Protein AF-A0A3B8RLF1-F1 (afdb_monomer_lite)

Secondary structure (DSSP, 8-state):
-PPPPPHHHHHHHHHHHHHHHHHHHHT-SSTTHHHHHTTS-HHHHHHHHHHHHHHHHHHHT--HHHHHHHHHHTT-SS----B-HHHHHHHHHHHHHHSPTTHHHHHHHHHHHHHHHHHHTTSPTT-EEEEEE-SSHHHHHHHHHHHHHHHTT--EEEEE---HHHHHTHHHHS-SSEEEEEES-STT--SPPPHHHHHHHHHHHHHHHHSTTEEEEEESS-TTB-TTT--BBSB---EEEEEEESS-BGGGSSTTGGGSEEEEEEE--S-GGGG--

pLDDT: mean 77.54, std 23.93, range [26.42, 98.88]

Sequence (277 aa):
MAAQAGPWRQAVRIYLLIRCWALALSLSSGSGMRRWWSGQPPELMILMQGVFAQAAGLAAGLTRDERIWLMLTSRFSEAHFVYPQASARAFEALQLALTGDGALMQHAALAIARLAGQCMQTCPQGSSILVLAGPGNNGKDALLAMQTLSQWGWDCQALEGLEPETLATLDHCLPEQGLVIDGWLGLGQRRALSENLAAAVDRVNRWRLQKIHRYCLSIDLPTGLHPDLGRAWPIAIEADACLSLLRPLRGLFTGQARAHWASHYFAPLISPSAHEH

Structure (mmCIF, N/CA/C/O backbone):
data_AF-A0A3B8RLF1-F1
#
_entry.id   AF-A0A3B8RLF1-F1
#
loop_
_atom_site.group_PDB
_atom_site.id
_atom_site.type_symbol
_atom_site.label_atom_id
_atom_site.label_alt_id
_atom_site.label_comp_id
_atom_site.label_asym_id
_atom_site.label_entity_id
_atom_site.label_seq_id
_atom_site.pdbx_PDB_ins_code
_atom_site.Cartn_x
_atom_site.Cartn_y
_atom_site.Cartn_z
_atom_site.occupancy
_atom_site.B_iso_or_equiv
_atom_site.auth_seq_id
_atom_site.auth_comp_id
_atom_site.auth_asym_id
_atom_site.auth_atom_id
_atom_site.pdbx_PDB_model_num
ATOM 1 N N . MET A 1 1 ? 9.839 24.400 -48.565 1.00 35.34 1 MET A N 1
ATOM 2 C CA . MET A 1 1 ? 9.106 23.162 -48.218 1.00 35.34 1 MET A CA 1
ATOM 3 C C . MET A 1 1 ? 9.094 23.033 -46.703 1.00 35.34 1 MET A C 1
ATOM 5 O O . MET A 1 1 ? 10.094 22.637 -46.124 1.00 35.34 1 MET A O 1
ATOM 9 N N . ALA A 1 2 ? 8.022 23.501 -46.059 1.00 33.75 2 ALA A N 1
ATOM 10 C CA . ALA A 1 2 ? 7.899 23.497 -44.604 1.00 33.75 2 ALA A CA 1
ATOM 11 C C . ALA A 1 2 ? 7.606 22.074 -44.107 1.00 33.75 2 ALA A C 1
ATOM 13 O O . ALA A 1 2 ? 6.686 21.424 -44.601 1.00 33.75 2 ALA A O 1
ATOM 14 N N . ALA A 1 3 ? 8.409 21.596 -43.158 1.00 34.78 3 ALA A N 1
ATOM 15 C CA . ALA A 1 3 ? 8.254 20.287 -42.539 1.00 34.78 3 ALA A CA 1
ATOM 16 C C . ALA A 1 3 ? 6.870 20.166 -41.883 1.00 34.78 3 ALA A C 1
ATOM 18 O O . ALA A 1 3 ? 6.500 20.987 -41.040 1.00 34.78 3 ALA A O 1
ATOM 19 N N . GLN A 1 4 ? 6.104 19.146 -42.276 1.00 38.72 4 GLN A N 1
ATOM 20 C CA . GLN A 1 4 ? 4.834 18.813 -41.641 1.00 38.72 4 GLN A CA 1
ATOM 21 C C . GLN A 1 4 ? 5.079 18.516 -40.156 1.00 38.72 4 GLN A C 1
ATOM 23 O O . GLN A 1 4 ? 5.798 17.588 -39.787 1.00 38.72 4 GLN A O 1
ATOM 28 N N . ALA A 1 5 ? 4.498 19.352 -39.299 1.00 41.19 5 ALA A N 1
ATOM 29 C CA . ALA A 1 5 ? 4.469 19.156 -37.860 1.00 41.19 5 ALA A CA 1
ATOM 30 C C . ALA A 1 5 ? 3.738 17.842 -37.537 1.00 41.19 5 ALA A C 1
ATOM 32 O O . ALA A 1 5 ? 2.583 17.675 -37.915 1.00 41.19 5 ALA A O 1
ATOM 33 N N . GLY A 1 6 ? 4.410 16.917 -36.844 1.00 39.34 6 GLY A N 1
ATOM 34 C CA . GLY A 1 6 ? 3.847 15.605 -36.517 1.00 39.34 6 GLY A CA 1
ATOM 35 C C . GLY A 1 6 ? 2.571 15.662 -35.652 1.00 39.34 6 GLY A C 1
ATOM 36 O O . GLY A 1 6 ? 2.342 16.659 -34.957 1.00 39.34 6 GLY A O 1
ATOM 37 N N . PRO A 1 7 ? 1.771 14.575 -35.637 1.00 45.66 7 PRO A N 1
ATOM 38 C CA . PRO A 1 7 ? 0.433 14.497 -35.024 1.00 45.66 7 PRO A CA 1
ATOM 39 C C . PRO A 1 7 ? 0.375 14.916 -33.545 1.00 45.66 7 PRO A C 1
ATOM 41 O O . PRO A 1 7 ? -0.642 15.423 -33.072 1.00 45.66 7 PRO A O 1
ATOM 44 N N . TRP A 1 8 ? 1.490 14.810 -32.818 1.00 35.72 8 TRP A N 1
ATOM 45 C CA . TRP A 1 8 ? 1.589 15.246 -31.426 1.00 35.72 8 TRP A CA 1
ATOM 46 C C . TRP A 1 8 ? 1.426 16.766 -31.250 1.00 35.72 8 TRP A C 1
ATOM 48 O O . TRP A 1 8 ? 0.823 17.208 -30.276 1.00 35.72 8 TRP A O 1
ATOM 58 N N . ARG A 1 9 ? 1.894 17.591 -32.201 1.00 40.44 9 ARG A N 1
ATOM 59 C CA . ARG A 1 9 ? 1.755 19.060 -32.120 1.00 40.44 9 ARG A CA 1
ATOM 60 C C . ARG A 1 9 ? 0.306 19.501 -32.295 1.00 40.44 9 ARG A C 1
ATOM 62 O O . ARG A 1 9 ? -0.110 20.508 -31.724 1.00 40.44 9 ARG A O 1
ATOM 69 N N . GLN A 1 10 ? -0.459 18.739 -33.072 1.00 42.69 10 GLN A N 1
ATOM 70 C CA . GLN A 1 10 ? -1.875 18.986 -33.309 1.00 42.69 10 GLN A CA 1
ATOM 71 C C . GLN A 1 10 ? -2.707 18.579 -32.087 1.00 42.69 10 GLN A C 1
ATOM 73 O O . GLN A 1 10 ? -3.540 19.362 -31.640 1.00 42.69 10 GLN A O 1
ATOM 78 N N . ALA A 1 11 ? -2.384 17.442 -31.461 1.00 42.88 11 ALA A N 1
ATOM 79 C CA . ALA A 1 11 ? -2.977 17.019 -30.193 1.00 42.88 11 ALA A CA 1
ATOM 80 C C . ALA A 1 11 ? -2.693 18.007 -29.044 1.00 42.88 11 ALA A C 1
ATOM 82 O O . ALA A 1 11 ? -3.601 18.360 -28.297 1.00 42.88 11 ALA A O 1
ATOM 83 N N . VAL A 1 12 ? -1.463 18.529 -28.945 1.00 43.91 12 VAL A N 1
ATOM 84 C CA . VAL A 1 12 ? -1.099 19.559 -27.953 1.00 43.91 12 VAL A CA 1
ATOM 85 C C . VAL A 1 12 ? -1.865 20.862 -28.190 1.00 43.91 12 VAL A C 1
ATOM 87 O O . VAL A 1 12 ? -2.359 21.462 -27.239 1.00 43.91 12 VAL A O 1
ATOM 90 N N . ARG A 1 13 ? -2.030 21.289 -29.449 1.00 46.88 13 ARG A N 1
ATOM 91 C CA . ARG A 1 13 ? -2.852 22.464 -29.784 1.00 46.88 13 ARG A CA 1
ATOM 92 C C . ARG A 1 13 ? -4.318 22.275 -29.398 1.00 46.88 13 ARG A C 1
ATOM 94 O O . ARG A 1 13 ? -4.891 23.170 -28.789 1.00 46.88 13 ARG A O 1
ATOM 101 N N . ILE A 1 14 ? -4.903 21.122 -29.715 1.00 47.97 14 ILE A N 1
ATOM 102 C CA . ILE A 1 14 ? -6.292 20.792 -29.365 1.00 47.97 14 ILE A CA 1
ATOM 103 C C . ILE A 1 14 ? -6.464 20.768 -27.839 1.00 47.97 14 ILE A C 1
ATOM 105 O O . ILE A 1 14 ? -7.397 21.367 -27.315 1.00 47.97 14 ILE A O 1
ATOM 109 N N . TYR A 1 15 ? -5.515 20.175 -27.113 1.00 48.97 15 TYR A N 1
ATOM 110 C CA . TYR A 1 15 ? -5.502 20.151 -25.652 1.00 48.97 15 TYR A CA 1
ATOM 111 C C . TYR A 1 15 ? -5.418 21.553 -25.026 1.00 48.97 15 TYR A C 1
ATOM 113 O O . TYR A 1 15 ? -6.188 21.868 -24.120 1.00 48.97 15 TYR A O 1
ATOM 121 N N . LEU A 1 16 ? -4.529 22.421 -25.523 1.00 49.50 16 LEU A N 1
ATOM 122 C CA . LEU A 1 16 ? -4.403 23.798 -25.031 1.00 49.50 16 LEU A CA 1
ATOM 123 C C . LEU A 1 16 ? -5.680 24.611 -25.284 1.00 49.50 16 LEU A C 1
ATOM 125 O O . LEU A 1 16 ? -6.125 25.335 -24.398 1.00 49.50 16 LEU A O 1
ATOM 129 N N . LEU A 1 17 ? -6.316 24.433 -26.445 1.00 54.31 17 LEU A N 1
ATOM 130 C CA . LEU A 1 17 ? -7.589 25.083 -26.766 1.00 54.31 17 LEU A CA 1
ATOM 131 C C . LEU A 1 17 ? -8.729 24.598 -25.854 1.00 54.31 17 LEU A C 1
ATOM 133 O O . LEU A 1 17 ? -9.507 25.416 -25.366 1.00 54.31 17 LEU A O 1
ATOM 137 N N . ILE A 1 18 ? -8.784 23.297 -25.546 1.00 51.88 18 ILE A N 1
ATOM 138 C CA . ILE A 1 18 ? -9.752 22.720 -24.597 1.00 51.88 18 ILE A CA 1
ATOM 139 C C . ILE A 1 18 ? -9.513 23.246 -23.173 1.00 51.88 18 ILE A C 1
ATOM 141 O O . ILE A 1 18 ? -10.471 23.554 -22.468 1.00 51.88 18 ILE A O 1
ATOM 145 N N . ARG A 1 19 ? -8.255 23.416 -22.747 1.00 51.47 19 ARG A N 1
ATOM 146 C CA . ARG A 1 19 ? -7.914 23.985 -21.429 1.00 51.47 19 ARG A CA 1
ATOM 147 C C . ARG A 1 19 ? -8.270 25.465 -21.326 1.00 51.47 19 ARG A C 1
ATOM 149 O O . ARG A 1 19 ? -8.813 25.871 -20.304 1.00 51.47 19 ARG A O 1
ATOM 156 N N . CYS A 1 20 ? -8.036 26.251 -22.377 1.00 49.94 20 CYS A N 1
ATOM 157 C CA . CYS A 1 20 ? -8.499 27.638 -22.444 1.00 49.94 20 CYS A CA 1
ATOM 158 C C . CYS A 1 20 ? -10.033 27.727 -22.373 1.00 49.94 20 CYS A C 1
ATOM 160 O O . CYS A 1 20 ? -10.562 28.592 -21.679 1.00 49.94 20 CYS A O 1
ATOM 162 N N . TRP A 1 21 ? -10.745 26.805 -23.028 1.00 49.78 21 TRP A N 1
ATOM 163 C CA . TRP A 1 21 ? -12.208 26.726 -22.989 1.00 49.78 21 TRP A CA 1
ATOM 164 C C . TRP A 1 21 ? -12.750 26.314 -21.609 1.00 49.78 21 TRP A C 1
ATOM 166 O O . TRP A 1 21 ? -13.669 26.948 -21.095 1.00 49.78 21 TRP A O 1
ATOM 176 N N . ALA A 1 22 ? -12.147 25.311 -20.966 1.00 46.19 22 ALA A N 1
ATOM 177 C CA . ALA A 1 22 ? -12.529 24.859 -19.628 1.00 46.19 22 ALA A CA 1
ATOM 178 C C . ALA A 1 22 ? -12.254 25.921 -18.548 1.00 46.19 22 ALA A C 1
ATOM 180 O O . ALA A 1 22 ? -13.090 26.125 -17.672 1.00 46.19 22 ALA A O 1
ATOM 181 N N . LEU A 1 23 ? -11.130 26.644 -18.648 1.00 44.28 23 LEU A N 1
ATOM 182 C CA . LEU A 1 23 ? -10.803 27.764 -17.760 1.00 44.28 23 LEU A CA 1
ATOM 183 C C . LEU A 1 23 ? -11.792 28.929 -17.938 1.00 44.28 23 LEU A C 1
ATOM 185 O O . LEU A 1 23 ? -12.248 29.519 -16.960 1.00 44.28 23 LEU A O 1
ATOM 189 N N . ALA A 1 24 ? -12.178 29.228 -19.182 1.00 46.94 24 ALA A N 1
ATOM 190 C CA . ALA A 1 24 ? -13.203 30.227 -19.472 1.00 46.94 24 ALA A CA 1
ATOM 191 C C . ALA A 1 24 ? -14.579 29.827 -18.901 1.00 46.94 24 ALA A C 1
ATOM 193 O O . ALA A 1 24 ? -15.311 30.685 -18.411 1.00 46.94 24 ALA A O 1
ATOM 194 N N . LEU A 1 25 ? -14.914 28.531 -18.905 1.00 44.38 25 LEU A N 1
ATOM 195 C CA . LEU A 1 25 ? -16.155 28.003 -18.331 1.00 44.38 25 LEU A CA 1
ATOM 196 C C . LEU A 1 25 ? -16.155 27.975 -16.796 1.00 44.38 25 LEU A C 1
ATOM 198 O O . LEU A 1 25 ? -17.162 28.345 -16.192 1.00 44.38 25 LEU A O 1
ATOM 202 N N . SER A 1 26 ? -15.050 27.605 -16.144 1.00 41.94 26 SER A N 1
ATOM 203 C CA . SER A 1 26 ? -14.948 27.612 -14.674 1.00 41.94 26 SER A CA 1
ATOM 204 C C . SER A 1 26 ? -15.034 29.021 -14.082 1.00 41.94 26 SER A C 1
ATOM 206 O O . SER A 1 26 ? -15.485 29.198 -12.957 1.00 41.94 26 SER A O 1
ATOM 208 N N . LEU A 1 27 ? -14.653 30.036 -14.861 1.00 41.94 27 LEU A N 1
ATOM 209 C CA . LEU A 1 27 ? -14.815 31.448 -14.509 1.00 41.94 27 LEU A CA 1
ATOM 210 C C . LEU A 1 27 ? -16.238 31.983 -14.789 1.00 41.94 27 LEU A C 1
ATOM 212 O O . LEU A 1 27 ? -16.523 33.141 -14.489 1.00 41.94 27 LEU A O 1
ATOM 216 N N . SER A 1 28 ? -17.138 31.166 -15.357 1.00 45.34 28 SER A N 1
ATOM 217 C CA . SER A 1 28 ? -18.443 31.604 -15.884 1.00 45.34 28 SER A CA 1
ATOM 218 C C . SER A 1 28 ? -19.674 31.153 -15.087 1.00 45.34 28 SER A C 1
ATOM 220 O O . SER A 1 28 ? -20.788 31.573 -15.404 1.00 45.34 28 SER A O 1
ATOM 222 N N . SER A 1 29 ? -19.534 30.357 -14.022 1.00 42.59 29 SER A N 1
ATOM 223 C CA . SER A 1 29 ? -20.680 29.992 -13.178 1.00 42.59 29 SER A CA 1
ATOM 224 C C . SER A 1 29 ? -21.011 31.106 -12.173 1.00 42.59 29 SER A C 1
ATOM 226 O O . SER A 1 29 ? -20.723 30.998 -10.983 1.00 42.59 29 SER A O 1
ATOM 228 N N . GLY A 1 30 ? -21.606 32.204 -12.652 1.00 46.41 30 GLY A N 1
ATOM 229 C CA . GLY A 1 30 ? -22.138 33.262 -11.791 1.00 46.41 30 GLY A CA 1
ATOM 230 C C . GLY A 1 30 ? -22.584 34.533 -12.521 1.00 46.41 30 GLY A C 1
ATOM 231 O O . GLY A 1 30 ? -22.088 34.885 -13.590 1.00 46.41 30 GLY A O 1
ATOM 232 N N . SER A 1 31 ? -23.490 35.287 -11.890 1.00 43.69 31 SER A N 1
ATOM 233 C C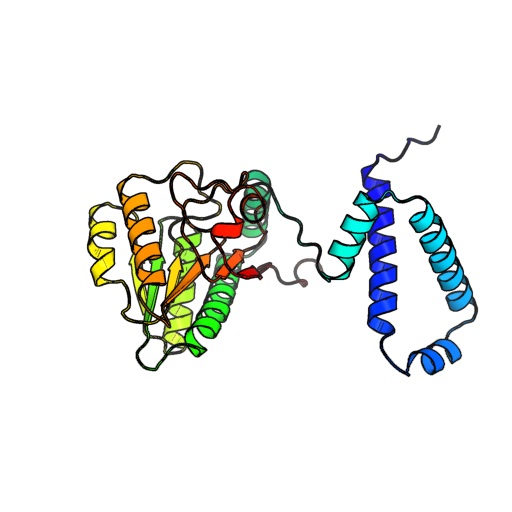A . SER A 1 31 ? -24.018 36.598 -12.321 1.00 43.69 31 SER A CA 1
ATOM 234 C C . SER A 1 31 ? -22.956 37.699 -12.539 1.00 43.69 31 SER A C 1
ATOM 236 O O . SER A 1 31 ? -23.287 38.792 -13.002 1.00 43.69 31 SER A O 1
ATOM 238 N N . GLY A 1 32 ? -21.679 37.413 -12.266 1.00 45.19 32 GLY A N 1
ATOM 239 C CA . GLY A 1 32 ? -20.528 38.287 -12.506 1.00 45.19 32 GLY A CA 1
ATOM 240 C C . GLY A 1 32 ? -20.119 38.433 -13.977 1.00 45.19 32 GLY A C 1
ATOM 241 O O . GLY A 1 32 ? -19.497 39.432 -14.326 1.00 45.19 32 GLY A O 1
ATOM 242 N N . MET A 1 33 ? -20.518 37.514 -14.865 1.00 42.62 33 MET A N 1
ATOM 243 C CA . MET A 1 33 ? -20.071 37.516 -16.267 1.00 42.62 33 MET A CA 1
ATOM 244 C C . MET A 1 33 ? -20.536 38.752 -17.054 1.00 42.62 33 MET A C 1
ATOM 246 O O . MET A 1 33 ? -19.747 39.326 -17.798 1.00 42.62 33 MET A O 1
ATOM 250 N N . ARG A 1 34 ? -21.772 39.238 -16.846 1.00 43.50 34 ARG A N 1
ATOM 251 C CA . ARG A 1 34 ? -22.250 40.473 -17.504 1.00 43.50 34 ARG A CA 1
ATOM 252 C C . ARG A 1 34 ? -21.476 41.720 -17.061 1.00 43.50 34 ARG A C 1
ATOM 254 O O . ARG A 1 34 ? -21.256 42.592 -17.889 1.00 43.50 34 ARG A O 1
ATOM 261 N N . ARG A 1 35 ? -21.045 41.780 -15.793 1.00 45.31 35 ARG A N 1
ATOM 262 C CA . ARG A 1 35 ? -20.228 42.885 -15.250 1.00 45.31 35 ARG A CA 1
ATOM 263 C C . ARG A 1 35 ? -18.769 42.809 -15.683 1.00 45.31 35 ARG A C 1
ATOM 265 O O . ARG A 1 35 ? -18.151 43.844 -15.897 1.00 45.31 35 ARG A O 1
ATOM 272 N N . TRP A 1 36 ? -18.221 41.601 -15.804 1.00 47.00 36 TRP A N 1
ATOM 273 C CA . TRP A 1 36 ? -16.850 41.411 -16.264 1.00 47.00 36 TRP A CA 1
ATOM 274 C C . TRP A 1 36 ? -16.723 41.718 -17.762 1.00 47.00 36 TRP A C 1
ATOM 276 O O . TRP A 1 36 ? -15.852 42.495 -18.139 1.00 47.00 36 TRP A O 1
ATOM 286 N N . TRP A 1 37 ? -17.646 41.217 -18.597 1.00 47.22 37 TRP A N 1
ATOM 287 C CA . TRP A 1 37 ? -17.679 41.497 -20.042 1.00 47.22 37 TRP A CA 1
ATOM 288 C C . TRP A 1 37 ? -17.880 42.978 -20.370 1.00 47.22 37 TRP A C 1
ATOM 290 O O . TRP A 1 37 ? -17.269 43.469 -21.312 1.00 47.22 37 TRP A O 1
ATOM 300 N N . SER A 1 38 ? -18.681 43.710 -19.589 1.00 52.25 38 SER A N 1
ATOM 301 C CA . SER A 1 38 ? -18.883 45.151 -19.798 1.00 52.25 38 SER A CA 1
ATOM 302 C C . SER A 1 38 ? -17.647 46.013 -19.501 1.00 52.25 38 SER A C 1
ATOM 304 O O . SER A 1 38 ? -17.681 47.207 -19.776 1.00 52.25 38 SER A O 1
ATOM 306 N N . GLY A 1 39 ? -16.588 45.438 -18.912 1.00 48.56 39 GLY A N 1
ATOM 307 C CA . GLY A 1 39 ? -15.365 46.147 -18.523 1.00 48.56 39 GLY A CA 1
ATOM 308 C C . GLY A 1 39 ? -14.093 45.706 -19.254 1.00 48.56 39 GLY A C 1
ATOM 309 O O . GLY A 1 39 ? -13.018 46.161 -18.874 1.00 48.56 39 GLY A O 1
ATOM 310 N N . GLN A 1 40 ? -14.178 44.815 -20.250 1.00 49.88 40 GLN A N 1
ATOM 311 C CA . GLN A 1 40 ? -13.001 44.352 -20.997 1.00 49.88 40 GLN A CA 1
ATOM 312 C C . GLN A 1 40 ? -12.758 45.166 -22.279 1.00 49.88 40 GLN A C 1
ATOM 314 O O . GLN A 1 40 ? -13.716 45.657 -22.879 1.00 49.88 40 GLN A O 1
ATOM 319 N N . PRO A 1 41 ? -11.495 45.277 -22.738 1.00 44.44 41 PRO A N 1
ATOM 320 C CA . PRO A 1 41 ? -11.171 45.943 -23.994 1.00 44.44 41 PRO A CA 1
ATOM 321 C C . PRO A 1 41 ? -11.847 45.242 -25.189 1.00 44.44 41 PRO A C 1
ATOM 323 O O . PRO A 1 41 ? -11.855 44.003 -25.237 1.00 44.44 41 PRO A O 1
ATOM 326 N N . PRO A 1 42 ? -12.381 45.986 -26.176 1.00 44.94 42 PRO A N 1
ATOM 327 C CA . PRO A 1 42 ? -13.042 45.420 -27.356 1.00 44.94 42 PRO A CA 1
ATOM 328 C C . PRO A 1 42 ? -12.179 44.408 -28.127 1.00 44.94 42 PRO A C 1
ATOM 330 O O . PRO A 1 42 ? -12.700 43.444 -28.689 1.00 44.94 42 PRO A O 1
ATOM 333 N N . GLU A 1 43 ? -10.855 44.570 -28.111 1.00 44.62 43 GLU A N 1
ATOM 334 C CA . GLU A 1 43 ? -9.905 43.674 -28.774 1.00 44.62 43 GLU A CA 1
ATOM 335 C C . GLU A 1 43 ? -9.892 42.274 -28.139 1.00 44.62 43 GLU A C 1
ATOM 337 O O . GLU A 1 43 ? -9.813 41.264 -28.842 1.00 44.62 43 GLU A O 1
ATOM 342 N N . LEU A 1 44 ? -10.038 42.198 -26.811 1.00 40.97 44 LEU A N 1
ATOM 343 C CA . LEU A 1 44 ? -10.108 40.937 -26.071 1.00 40.97 44 LEU A CA 1
ATOM 344 C C . LEU A 1 44 ? -11.421 40.195 -26.370 1.00 40.97 44 LEU A C 1
ATOM 346 O O . LEU A 1 44 ? -11.433 38.969 -26.503 1.00 40.97 44 LEU A O 1
ATOM 350 N N . MET A 1 45 ? -12.521 40.939 -26.535 1.00 41.00 45 MET A N 1
ATOM 351 C CA . MET A 1 45 ? -13.827 40.379 -26.895 1.00 41.00 45 MET A CA 1
ATOM 352 C C . MET A 1 45 ? -13.814 39.747 -28.292 1.00 41.00 45 MET A C 1
ATOM 354 O O . MET A 1 45 ? -14.332 38.643 -28.470 1.00 41.00 45 MET A O 1
ATOM 358 N N . ILE A 1 46 ? -13.187 40.409 -29.267 1.00 46.12 46 ILE A N 1
ATOM 359 C CA . ILE A 1 46 ? -13.058 39.916 -30.647 1.00 46.12 46 ILE A CA 1
ATOM 360 C C . ILE A 1 46 ? -12.174 38.660 -30.696 1.00 46.12 46 ILE A C 1
ATOM 362 O O . ILE A 1 46 ? -12.525 37.678 -31.355 1.00 46.12 46 ILE A O 1
ATOM 366 N N . LEU A 1 47 ? -11.067 38.647 -29.942 1.00 42.59 47 LEU A N 1
ATOM 367 C CA . LEU A 1 47 ? -10.179 37.487 -29.838 1.00 42.59 47 LEU A CA 1
ATOM 368 C C . LEU A 1 47 ? -10.913 36.267 -29.253 1.00 42.59 47 LEU A C 1
ATOM 370 O O . LEU A 1 47 ? -10.828 35.164 -29.793 1.00 42.59 47 LEU A O 1
ATOM 374 N N . MET A 1 48 ? -11.685 36.470 -28.182 1.00 40.84 48 MET A N 1
ATOM 375 C CA . MET A 1 48 ? -12.450 35.403 -27.532 1.00 40.84 48 MET A CA 1
ATOM 376 C C . MET A 1 48 ? -13.574 34.875 -28.430 1.00 40.84 48 MET A C 1
ATOM 378 O O . MET A 1 48 ? -13.734 33.661 -28.541 1.00 40.84 48 MET A O 1
ATOM 382 N N . GLN A 1 49 ? -14.312 35.745 -29.131 1.00 43.12 49 GLN A N 1
ATOM 383 C CA . GLN A 1 49 ? -15.338 35.326 -30.097 1.00 43.12 49 GLN A CA 1
ATOM 384 C C . GLN A 1 49 ? -14.749 34.493 -31.248 1.00 43.12 49 GLN A C 1
ATOM 386 O O . GLN A 1 49 ? -15.352 33.496 -31.649 1.00 43.12 49 GLN A O 1
ATOM 391 N N . GLY A 1 50 ? -13.545 34.834 -31.721 1.00 43.72 50 GLY A N 1
ATOM 392 C CA . GLY A 1 50 ? -12.810 34.037 -32.708 1.00 43.72 50 GLY A CA 1
ATOM 393 C C . GLY A 1 50 ? -12.432 32.640 -32.200 1.00 43.72 50 GLY A C 1
ATOM 394 O O . GLY A 1 50 ? -12.588 31.654 -32.923 1.00 43.72 50 GLY A O 1
ATOM 395 N N . VAL A 1 51 ? -12.009 32.532 -30.936 1.00 45.62 51 VAL A N 1
ATOM 396 C CA . VAL A 1 51 ? -11.706 31.248 -30.277 1.00 45.62 51 VAL A CA 1
ATOM 397 C C . VAL A 1 51 ? -12.970 30.394 -30.107 1.00 45.62 51 VAL A C 1
ATOM 399 O O . VAL A 1 51 ? -12.936 29.194 -30.381 1.00 45.62 51 VAL A O 1
ATOM 402 N N . PHE A 1 52 ? -14.105 30.996 -29.732 1.00 39.06 52 PHE A N 1
ATOM 403 C CA . PHE A 1 52 ? -15.386 30.288 -29.603 1.00 39.06 52 PHE A CA 1
ATOM 404 C C . PHE A 1 52 ? -15.924 29.777 -30.948 1.00 39.06 52 PHE A C 1
ATOM 406 O O . PHE A 1 52 ? -16.376 28.634 -31.029 1.00 39.06 52 PHE A O 1
ATOM 413 N N . ALA A 1 53 ? -15.833 30.579 -32.014 1.00 44.31 53 ALA A N 1
ATOM 414 C CA . ALA A 1 53 ? -16.265 30.174 -33.352 1.00 44.31 53 ALA A CA 1
ATOM 415 C C . ALA A 1 53 ? -15.399 29.033 -33.923 1.00 44.31 53 ALA A C 1
ATOM 417 O O . ALA A 1 53 ? -15.927 28.090 -34.515 1.00 44.31 53 ALA A O 1
ATOM 418 N N . GLN A 1 54 ? -14.081 29.064 -33.688 1.00 46.88 54 GLN A N 1
ATOM 419 C CA . GLN A 1 54 ? -13.174 27.981 -34.088 1.00 46.88 54 GLN A CA 1
ATOM 420 C C . GLN A 1 54 ? -13.409 26.692 -33.290 1.00 46.88 54 GLN A C 1
ATOM 422 O O . GLN A 1 54 ? -13.413 25.607 -33.873 1.00 46.88 54 GLN A O 1
ATOM 427 N N . ALA A 1 55 ? -13.656 26.791 -31.980 1.00 42.53 55 ALA A N 1
ATOM 428 C CA . ALA A 1 55 ? -13.956 25.635 -31.134 1.00 42.53 55 ALA A CA 1
ATOM 429 C C . ALA A 1 55 ? -15.278 24.949 -31.528 1.00 42.53 55 ALA A C 1
ATOM 431 O O . ALA A 1 55 ? -15.339 23.721 -31.599 1.00 42.53 55 ALA A O 1
ATOM 432 N N . ALA A 1 56 ? -16.316 25.728 -31.852 1.00 42.62 56 ALA A N 1
ATOM 433 C CA . ALA A 1 56 ? -17.597 25.204 -32.325 1.00 42.62 56 ALA A CA 1
ATOM 434 C C . ALA A 1 56 ? -17.484 24.525 -33.705 1.00 42.62 56 ALA A C 1
ATOM 436 O O . ALA A 1 56 ? -18.068 23.462 -33.919 1.00 42.62 56 ALA A O 1
ATOM 437 N N . GLY A 1 57 ? -16.686 25.093 -34.618 1.00 50.19 57 GLY A N 1
ATOM 438 C CA . GLY A 1 57 ? -16.406 24.492 -35.926 1.00 50.19 57 GLY A CA 1
ATOM 439 C C . GLY A 1 57 ? -15.641 23.166 -35.833 1.00 50.19 57 GLY A C 1
ATOM 440 O O . GLY A 1 57 ? -15.953 22.223 -36.555 1.00 50.19 57 GLY A O 1
ATOM 441 N N . LEU A 1 58 ? -14.688 23.058 -34.902 1.00 47.81 58 LEU A N 1
ATOM 442 C CA . LEU A 1 58 ? -13.932 21.826 -34.644 1.00 47.81 58 LEU A CA 1
ATOM 443 C C . LEU A 1 58 ? -14.795 20.730 -33.998 1.00 47.81 58 LEU A C 1
ATOM 445 O O . LEU A 1 58 ? -14.653 19.559 -34.346 1.00 47.81 58 LEU A O 1
ATOM 449 N N . ALA A 1 59 ? -15.726 21.093 -33.109 1.00 44.09 59 ALA A N 1
ATOM 450 C CA . ALA A 1 59 ? -16.614 20.139 -32.440 1.00 44.09 59 ALA A CA 1
ATOM 451 C C . ALA A 1 59 ? -17.614 19.455 -33.395 1.00 44.09 59 ALA A C 1
ATOM 453 O O . ALA A 1 59 ? -18.029 18.317 -33.155 1.00 44.09 59 ALA A O 1
ATOM 454 N N . ALA A 1 60 ? -17.978 20.118 -34.497 1.00 47.75 60 ALA A N 1
ATOM 455 C CA . ALA A 1 60 ? -18.896 19.580 -35.499 1.00 47.75 60 ALA A CA 1
ATOM 456 C C . ALA A 1 60 ? -18.323 18.365 -36.259 1.00 47.75 60 ALA A C 1
ATOM 458 O O . ALA A 1 60 ? -19.092 17.497 -36.673 1.00 47.75 60 ALA A O 1
ATOM 459 N N . GLY A 1 61 ? -16.993 18.268 -36.390 1.00 45.56 61 GLY A N 1
ATOM 460 C CA . GLY A 1 61 ? -16.296 17.185 -37.097 1.00 45.56 61 GLY A CA 1
ATOM 461 C C . GLY A 1 61 ? -15.932 15.966 -36.243 1.00 45.56 61 GLY A C 1
ATOM 462 O O . GLY A 1 61 ? -15.395 15.001 -36.777 1.00 45.56 61 GLY A O 1
ATOM 463 N N . LEU A 1 62 ? -16.208 15.992 -34.935 1.00 45.44 62 LEU A N 1
ATOM 464 C CA . LEU A 1 62 ? -15.827 14.914 -34.018 1.00 45.44 62 LEU A CA 1
ATOM 465 C C . LEU A 1 62 ? -16.760 13.707 -34.129 1.00 45.44 62 LEU A C 1
ATOM 467 O O . LEU A 1 62 ? -17.990 13.854 -34.137 1.00 45.44 62 LEU A O 1
ATOM 471 N N . THR A 1 63 ? -16.168 12.516 -34.126 1.00 48.19 63 THR A N 1
ATOM 472 C CA . THR A 1 63 ? -16.853 11.220 -34.076 1.00 48.19 63 THR A CA 1
ATOM 473 C C . THR A 1 63 ? -17.523 10.981 -32.716 1.00 48.19 63 THR A C 1
ATOM 475 O O . THR A 1 63 ? -17.273 11.682 -31.732 1.00 48.19 63 THR A O 1
ATOM 478 N N . ARG A 1 64 ? -18.412 9.981 -32.630 1.00 41.78 64 ARG A N 1
ATOM 479 C CA . ARG A 1 64 ? -19.135 9.648 -31.388 1.00 41.78 64 ARG A CA 1
ATOM 480 C C . ARG A 1 64 ? -18.184 9.305 -30.233 1.00 41.78 64 ARG A C 1
ATOM 482 O O . ARG A 1 64 ? -18.425 9.757 -29.117 1.00 41.78 64 ARG A O 1
ATOM 489 N N . ASP A 1 65 ? -17.105 8.581 -30.510 1.00 41.25 65 ASP A N 1
ATOM 490 C CA . ASP A 1 65 ? -16.129 8.165 -29.496 1.00 41.25 65 ASP A CA 1
ATOM 491 C C . ASP A 1 65 ? -15.270 9.339 -29.014 1.00 41.25 65 ASP A C 1
ATOM 493 O O . ASP A 1 65 ? -15.022 9.473 -27.818 1.00 41.25 65 ASP A O 1
ATOM 497 N N . GLU A 1 66 ? -14.912 10.267 -29.904 1.00 44.84 66 GLU A N 1
ATOM 498 C CA . GLU A 1 66 ? -14.209 11.504 -29.534 1.00 44.84 66 GLU A CA 1
ATOM 499 C C . GLU A 1 66 ? -15.089 12.428 -28.684 1.00 44.84 66 GLU A C 1
ATOM 501 O O . GLU A 1 66 ? -14.602 13.065 -27.751 1.00 44.84 66 GLU A O 1
ATOM 506 N N . ARG A 1 67 ? -16.404 12.460 -28.941 1.00 44.97 67 ARG A N 1
ATOM 507 C CA . ARG A 1 67 ? -17.372 13.189 -28.103 1.00 44.97 67 ARG A CA 1
ATOM 508 C C . ARG A 1 67 ? -17.556 12.539 -26.730 1.00 44.97 67 ARG A C 1
ATOM 510 O O . ARG A 1 67 ? -17.716 13.258 -25.747 1.00 44.97 67 ARG A O 1
ATOM 517 N N . ILE A 1 68 ? -17.515 11.207 -26.646 1.00 43.34 68 ILE A N 1
ATOM 518 C CA . ILE A 1 68 ? -17.530 10.470 -25.372 1.00 43.34 68 ILE A CA 1
ATOM 519 C C . ILE A 1 68 ? -16.241 10.742 -24.589 1.00 43.34 68 ILE A C 1
ATOM 521 O O . ILE A 1 68 ? -16.312 11.053 -23.403 1.00 43.34 68 ILE A O 1
ATOM 525 N N . TRP A 1 69 ? -15.082 10.714 -25.251 1.00 42.03 69 TRP A N 1
ATOM 526 C CA . TRP A 1 69 ? -13.798 11.071 -24.646 1.00 42.03 69 TRP A CA 1
ATOM 527 C C . TRP A 1 69 ? -13.810 12.508 -24.105 1.00 42.03 69 TRP A C 1
ATOM 529 O O . TRP A 1 69 ? -13.472 12.729 -22.944 1.00 42.03 69 TRP A O 1
ATOM 539 N N . LEU A 1 70 ? -14.321 13.470 -24.883 1.00 40.94 70 LEU A N 1
ATOM 540 C CA . LEU A 1 70 ? -14.506 14.857 -24.446 1.00 40.94 70 LEU A CA 1
ATOM 541 C C . LEU A 1 70 ? -15.459 14.987 -23.248 1.00 40.94 70 LEU A C 1
ATOM 543 O O . LEU A 1 70 ? -15.122 15.681 -22.291 1.00 40.94 70 LEU A O 1
ATOM 547 N N . MET A 1 71 ? -16.598 14.283 -23.246 1.00 37.62 71 MET A N 1
ATOM 548 C CA . MET A 1 71 ? -17.543 14.276 -22.117 1.00 37.62 71 MET A CA 1
ATOM 549 C C . MET A 1 71 ? -16.952 13.674 -20.837 1.00 37.62 71 MET A C 1
ATOM 551 O O . MET A 1 71 ? -17.247 14.157 -19.740 1.00 37.62 71 MET A O 1
ATOM 555 N N . LEU A 1 72 ? -16.106 12.647 -20.962 1.00 37.75 72 LEU A N 1
ATOM 556 C CA . LEU A 1 72 ? -15.362 12.096 -19.832 1.00 37.75 72 LEU A CA 1
ATOM 557 C C . LEU A 1 72 ? -14.364 13.140 -19.317 1.00 37.75 72 LEU A C 1
ATOM 559 O O . LEU A 1 72 ? -14.393 13.477 -18.139 1.00 37.75 72 LEU A O 1
ATOM 563 N N . THR A 1 73 ? -13.578 13.769 -20.194 1.00 41.00 73 THR A N 1
ATOM 564 C CA . THR A 1 73 ? -12.621 14.817 -19.789 1.00 41.00 73 THR A CA 1
ATOM 565 C C . THR A 1 73 ? -13.270 16.103 -19.261 1.00 41.00 73 THR A C 1
ATOM 567 O O . THR A 1 73 ? -12.627 16.835 -18.522 1.00 41.00 73 THR A O 1
ATOM 570 N N . SER A 1 74 ? -14.541 16.389 -19.571 1.00 37.12 74 SER A N 1
ATOM 571 C CA . SER A 1 74 ? -15.234 17.587 -19.071 1.00 37.12 74 SER A CA 1
ATOM 572 C C . SER A 1 74 ? -15.828 17.429 -17.665 1.00 37.12 74 SER A C 1
ATOM 574 O O . SER A 1 74 ? -16.236 18.423 -17.071 1.00 37.12 74 SER A O 1
ATOM 576 N N . ARG A 1 75 ? -15.896 16.200 -17.124 1.00 35.50 75 ARG A N 1
ATOM 577 C CA . ARG A 1 75 ? -16.254 15.944 -15.712 1.00 35.50 75 ARG A CA 1
ATOM 578 C C . ARG A 1 75 ? -15.039 15.726 -14.805 1.00 35.50 75 ARG A C 1
ATOM 580 O O . ARG A 1 75 ? -15.190 15.791 -13.590 1.00 35.50 75 ARG A O 1
ATOM 587 N N . PHE A 1 76 ? -13.856 15.512 -15.379 1.00 38.41 76 PHE A N 1
ATOM 588 C CA . PHE A 1 76 ? -12.589 15.403 -14.659 1.00 38.41 76 PHE A CA 1
ATOM 589 C C . PHE A 1 76 ? -11.753 16.658 -14.925 1.00 38.41 76 PHE A C 1
ATOM 591 O O . PHE A 1 76 ? -11.147 16.795 -15.982 1.00 38.41 76 PHE A O 1
ATOM 598 N N . SER A 1 77 ? -11.680 17.578 -13.962 1.00 38.56 77 SER A N 1
ATOM 599 C CA . SER A 1 77 ? -10.813 18.766 -14.040 1.00 38.56 77 SER A CA 1
ATOM 600 C C . SER A 1 77 ? -9.310 18.443 -14.096 1.00 38.56 77 SER A C 1
ATOM 602 O O . SER A 1 77 ? -8.497 19.353 -14.239 1.00 38.56 77 SER A O 1
ATOM 604 N N . GLU A 1 78 ? -8.920 17.169 -14.045 1.00 40.91 78 GLU A N 1
ATOM 605 C CA . GLU A 1 78 ? -7.541 16.709 -14.155 1.00 40.91 78 GLU A CA 1
ATOM 606 C C . GLU A 1 78 ? -7.482 15.460 -15.041 1.00 40.91 78 GLU A C 1
ATOM 608 O O . GLU A 1 78 ? -7.822 14.355 -14.624 1.00 40.91 78 GLU A O 1
ATOM 613 N N . ALA A 1 79 ? -7.050 15.607 -16.295 1.00 43.06 79 ALA A N 1
ATOM 614 C CA . ALA A 1 79 ? -6.603 14.456 -17.068 1.00 43.06 79 ALA A CA 1
ATOM 615 C C . ALA A 1 79 ? -5.330 13.911 -16.396 1.00 43.06 79 ALA A C 1
ATOM 617 O O . ALA A 1 79 ? -4.227 14.396 -16.657 1.00 43.06 79 ALA A O 1
ATOM 618 N N . HIS A 1 80 ? -5.478 12.944 -15.490 1.00 54.28 80 HIS A N 1
ATOM 619 C CA . HIS A 1 80 ? -4.345 12.243 -14.901 1.00 54.28 80 HIS A CA 1
ATOM 620 C C . HIS A 1 80 ? -3.705 11.377 -15.985 1.00 54.28 80 HIS A C 1
ATOM 622 O O . HIS A 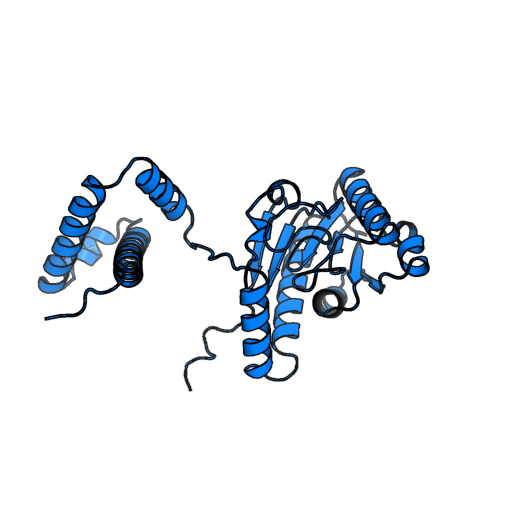1 80 ? -4.230 10.335 -16.375 1.00 54.28 80 HIS A O 1
ATOM 628 N N . PHE A 1 81 ? -2.568 11.831 -16.510 1.00 70.75 81 PHE A N 1
ATOM 629 C CA . PHE A 1 81 ? -1.724 10.982 -17.337 1.00 70.75 81 PHE A CA 1
ATOM 630 C C . PHE A 1 81 ? -1.301 9.763 -16.514 1.00 70.75 81 PHE A C 1
ATOM 632 O O . PHE A 1 81 ? -0.838 9.901 -15.381 1.00 70.75 81 PHE A O 1
ATOM 639 N N . VAL A 1 82 ? -1.458 8.580 -17.102 1.00 83.75 82 VAL A N 1
ATOM 640 C CA . VAL A 1 82 ? -1.013 7.318 -16.514 1.00 83.75 82 VAL A CA 1
ATOM 641 C C . VAL A 1 82 ? 0.233 6.837 -17.241 1.00 83.75 82 VAL A C 1
ATOM 643 O O . VAL A 1 82 ? 0.355 6.996 -18.458 1.00 83.75 82 VAL A O 1
ATOM 646 N N . TYR A 1 83 ? 1.177 6.260 -16.505 1.00 84.88 83 TYR A N 1
ATOM 647 C CA . TYR A 1 83 ? 2.519 6.006 -17.023 1.00 84.88 83 TYR A CA 1
ATOM 648 C C . TYR A 1 83 ? 2.872 4.519 -17.004 1.00 84.88 83 TYR A C 1
ATOM 650 O O . TYR A 1 83 ? 2.527 3.821 -16.049 1.00 84.88 83 TYR A O 1
ATOM 658 N N . PRO A 1 84 ? 3.592 4.013 -18.022 1.00 87.38 84 PRO A N 1
ATOM 659 C CA . PRO A 1 84 ? 4.239 2.716 -17.924 1.00 87.38 84 PRO A CA 1
ATOM 660 C C . PRO A 1 84 ? 5.243 2.679 -16.770 1.00 87.38 84 PRO A C 1
ATOM 662 O O . PRO A 1 84 ? 5.918 3.677 -16.499 1.00 87.38 84 PRO A O 1
ATOM 665 N N . GLN A 1 85 ? 5.417 1.507 -16.164 1.00 91.44 85 GLN A N 1
ATOM 666 C CA . GLN A 1 85 ? 6.348 1.256 -15.064 1.00 91.44 85 GLN A CA 1
ATOM 667 C C . GLN A 1 85 ? 7.755 1.780 -15.369 1.00 91.44 85 GLN A C 1
ATOM 669 O O . GLN A 1 85 ? 8.370 2.450 -14.543 1.00 91.44 85 GLN A O 1
ATOM 674 N N . ALA A 1 86 ? 8.264 1.514 -16.574 1.00 84.06 86 ALA A N 1
ATOM 675 C CA . ALA A 1 86 ? 9.590 1.965 -16.986 1.00 84.06 86 ALA A CA 1
ATOM 676 C C . ALA A 1 86 ? 9.715 3.500 -16.970 1.00 84.06 86 ALA A C 1
ATOM 678 O O . ALA A 1 86 ? 10.714 4.031 -16.489 1.00 84.06 86 ALA A O 1
ATOM 679 N N . SER A 1 87 ? 8.690 4.213 -17.443 1.00 82.38 87 SER A N 1
ATOM 680 C CA . SER A 1 87 ? 8.667 5.679 -17.473 1.00 82.38 87 SER A CA 1
ATOM 681 C C . SER A 1 87 ? 8.508 6.286 -16.081 1.00 82.38 87 SER A C 1
ATOM 683 O O . SER A 1 87 ? 9.144 7.295 -15.787 1.00 82.38 87 SER A O 1
ATOM 685 N N . ALA A 1 88 ? 7.692 5.675 -15.219 1.00 85.62 88 ALA A N 1
ATOM 686 C CA . ALA A 1 88 ? 7.560 6.094 -13.827 1.00 85.62 88 ALA A CA 1
ATOM 687 C C . ALA A 1 88 ? 8.883 5.918 -13.062 1.00 85.62 88 ALA A C 1
ATOM 689 O O . ALA A 1 88 ? 9.328 6.861 -12.418 1.00 85.62 88 ALA A O 1
ATOM 690 N N . ARG A 1 89 ? 9.584 4.787 -13.239 1.00 85.62 89 ARG A N 1
ATOM 691 C CA . ARG A 1 89 ? 10.915 4.555 -12.640 1.00 85.62 89 ARG A CA 1
ATOM 692 C C . ARG A 1 89 ? 11.975 5.527 -13.144 1.00 85.62 89 ARG A C 1
ATOM 694 O O . ARG A 1 89 ? 12.792 5.996 -12.362 1.00 85.62 89 ARG A O 1
ATOM 701 N N . ALA A 1 90 ? 11.977 5.830 -14.442 1.00 80.44 90 ALA A N 1
ATOM 702 C CA . ALA A 1 90 ? 12.902 6.815 -15.001 1.00 80.44 90 ALA A CA 1
ATOM 703 C C . ALA A 1 90 ? 12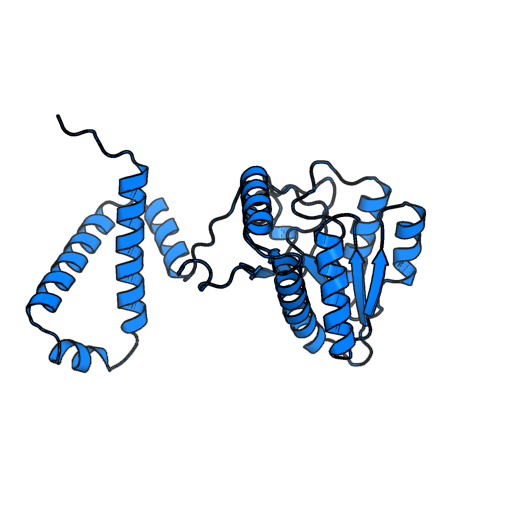.658 8.211 -14.406 1.00 80.44 90 ALA A C 1
ATOM 705 O O . ALA A 1 90 ? 13.607 8.936 -14.119 1.00 80.44 90 ALA A O 1
ATOM 706 N N . PHE A 1 91 ? 11.391 8.571 -14.188 1.00 81.44 91 PHE A N 1
ATOM 707 C CA . PHE A 1 91 ? 11.041 9.838 -13.561 1.00 81.44 91 PHE A CA 1
ATOM 708 C C . PHE A 1 91 ? 11.375 9.868 -12.066 1.00 81.44 91 PHE A C 1
ATOM 710 O O . PHE A 1 91 ? 11.921 10.861 -11.609 1.00 81.44 91 PHE A O 1
ATOM 717 N N . GLU A 1 92 ? 11.114 8.792 -11.320 1.00 86.12 92 GLU A N 1
ATOM 718 C CA . GLU A 1 92 ? 11.515 8.663 -9.912 1.00 86.12 92 GLU A CA 1
ATOM 719 C C . GLU A 1 92 ? 13.031 8.818 -9.750 1.00 86.12 92 GLU A C 1
ATOM 721 O O . GLU A 1 92 ? 13.480 9.618 -8.936 1.00 86.12 92 GLU A O 1
ATOM 726 N N . ALA A 1 93 ? 13.825 8.136 -10.583 1.00 82.38 93 ALA A N 1
ATOM 727 C CA . ALA A 1 93 ? 15.281 8.251 -10.560 1.00 82.38 93 ALA A CA 1
ATOM 728 C C . ALA A 1 93 ? 15.765 9.678 -10.865 1.00 82.38 93 ALA A C 1
ATOM 730 O O . ALA A 1 93 ? 16.682 10.167 -10.209 1.00 82.38 93 ALA A O 1
ATOM 731 N N . LEU A 1 94 ? 15.138 10.357 -11.833 1.00 80.31 94 LEU A N 1
ATOM 732 C CA . LEU A 1 94 ? 15.433 11.759 -12.129 1.00 80.31 94 LEU A CA 1
ATOM 733 C C . LEU A 1 94 ? 15.109 12.654 -10.930 1.00 80.31 94 LEU A C 1
ATOM 735 O O . LEU A 1 94 ? 15.910 13.507 -10.573 1.00 80.31 94 LEU A O 1
ATOM 739 N N . GLN A 1 95 ? 13.949 12.462 -10.307 1.00 78.31 95 GLN A N 1
ATOM 740 C CA . GLN A 1 95 ? 13.520 13.290 -9.186 1.00 78.31 95 GLN A CA 1
ATOM 741 C C . GLN A 1 95 ? 14.402 13.063 -7.962 1.00 78.31 95 GLN A C 1
ATOM 743 O O . GLN A 1 95 ? 14.869 14.038 -7.395 1.00 78.31 95 GLN A O 1
ATOM 748 N N . LEU A 1 96 ? 14.742 11.814 -7.628 1.00 81.31 96 LEU A N 1
ATOM 749 C CA . LEU A 1 96 ? 15.705 11.502 -6.566 1.00 81.31 96 LEU A CA 1
ATOM 750 C C . LEU A 1 96 ? 17.074 12.157 -6.799 1.00 81.31 96 LEU A C 1
ATOM 752 O O . LEU A 1 96 ? 17.726 12.529 -5.835 1.00 81.31 96 LEU A O 1
ATOM 756 N N . ALA A 1 97 ? 17.504 12.313 -8.055 1.00 77.38 97 ALA A N 1
ATOM 757 C CA . ALA A 1 97 ? 18.752 13.002 -8.388 1.00 77.38 97 ALA A CA 1
ATOM 758 C C . ALA A 1 97 ? 18.649 14.539 -8.317 1.00 77.38 97 ALA A C 1
ATOM 760 O O . ALA A 1 97 ? 19.665 15.207 -8.146 1.00 77.38 97 ALA A O 1
ATOM 761 N N . LEU A 1 98 ? 17.448 15.102 -8.489 1.00 74.94 98 LEU A N 1
ATOM 762 C CA . LEU A 1 98 ? 17.198 16.549 -8.475 1.00 74.94 98 LEU A CA 1
ATOM 763 C C . LEU A 1 98 ? 16.814 17.076 -7.088 1.00 74.94 98 LEU A C 1
ATOM 765 O O . LEU A 1 98 ? 17.077 18.234 -6.772 1.00 74.94 98 LEU A O 1
ATOM 769 N N . THR A 1 99 ? 16.158 16.257 -6.271 1.00 74.56 99 THR A N 1
ATOM 770 C CA . THR A 1 99 ? 15.739 16.616 -4.916 1.00 74.56 99 THR A CA 1
ATOM 771 C C . THR A 1 99 ? 16.811 16.226 -3.911 1.00 74.56 99 THR A C 1
ATOM 773 O O . THR A 1 99 ? 17.376 15.143 -4.018 1.00 74.56 99 THR A O 1
ATOM 776 N N . GLY A 1 100 ? 17.054 17.073 -2.908 1.00 70.25 100 GLY A N 1
ATOM 777 C CA . GLY A 1 100 ? 17.972 16.744 -1.815 1.00 70.25 100 GLY A CA 1
ATOM 778 C C . GLY A 1 100 ? 17.584 15.462 -1.068 1.00 70.25 100 GLY A C 1
ATOM 779 O O . GLY A 1 100 ? 16.424 15.033 -1.098 1.00 70.25 100 GLY A O 1
ATOM 780 N N . ASP A 1 101 ? 18.566 14.872 -0.386 1.00 73.81 101 ASP A N 1
ATOM 781 C CA . ASP A 1 101 ? 18.434 13.586 0.298 1.00 73.81 101 ASP A CA 1
ATOM 782 C C . ASP A 1 101 ? 17.177 13.522 1.182 1.00 73.81 101 ASP A C 1
ATOM 784 O O . ASP A 1 101 ? 16.982 14.314 2.102 1.00 73.81 101 ASP A O 1
ATOM 788 N N . GLY A 1 102 ? 16.300 12.558 0.889 1.00 77.81 102 GLY A N 1
ATOM 789 C CA . GLY A 1 102 ? 15.117 12.250 1.700 1.00 77.81 102 GLY A CA 1
ATOM 790 C C . GLY A 1 102 ? 13.890 13.150 1.499 1.00 77.81 102 GLY A C 1
ATOM 791 O O . GLY A 1 102 ? 12.823 12.794 1.997 1.00 77.81 102 GLY A O 1
ATOM 792 N N . ALA A 1 103 ? 13.970 14.249 0.739 1.00 83.94 103 ALA A N 1
ATOM 793 C CA . ALA A 1 103 ? 12.847 15.184 0.573 1.00 83.94 103 ALA A CA 1
ATOM 794 C C . ALA A 1 103 ? 11.598 14.533 -0.060 1.00 83.94 103 ALA A C 1
ATOM 796 O O . ALA A 1 103 ? 10.484 14.691 0.440 1.00 83.94 103 ALA A O 1
ATOM 797 N N . LEU A 1 104 ? 11.775 13.741 -1.125 1.00 85.31 104 LEU A N 1
ATOM 798 C CA . LEU A 1 104 ? 10.665 13.012 -1.757 1.00 85.31 104 LEU A CA 1
ATOM 799 C C . LEU A 1 104 ? 9.991 12.030 -0.796 1.00 85.31 104 LEU A C 1
ATOM 801 O O . LEU A 1 104 ? 8.766 11.961 -0.757 1.00 85.31 104 LEU A O 1
ATOM 805 N N . MET A 1 105 ? 10.789 11.316 -0.001 1.00 89.88 105 MET A N 1
ATOM 806 C CA . MET A 1 105 ? 10.303 10.337 0.974 1.00 89.88 105 MET A CA 1
ATOM 807 C C . MET A 1 105 ? 9.506 11.025 2.089 1.00 89.88 105 MET A C 1
ATOM 809 O O . MET A 1 105 ? 8.447 10.550 2.480 1.00 89.88 105 MET A O 1
ATOM 813 N N . GLN A 1 106 ? 9.954 12.194 2.558 1.00 92.19 106 GLN A N 1
ATOM 814 C CA . GLN A 1 106 ? 9.211 12.994 3.538 1.00 92.19 106 GLN A CA 1
ATOM 815 C C . GLN A 1 106 ? 7.865 13.478 2.985 1.00 92.19 106 GLN A C 1
ATOM 817 O O . GLN A 1 106 ? 6.849 13.413 3.679 1.00 92.19 106 GLN A O 1
ATOM 822 N N . HIS A 1 107 ? 7.826 13.926 1.726 1.00 92.75 107 HIS A N 1
ATOM 823 C CA . HIS A 1 107 ? 6.569 14.297 1.076 1.00 92.75 107 HIS A CA 1
ATOM 824 C C . HIS A 1 107 ? 5.640 13.090 0.891 1.00 92.75 107 HIS A C 1
ATOM 826 O O . HIS A 1 107 ? 4.435 13.216 1.123 1.00 92.75 107 HIS A O 1
ATOM 832 N N . ALA A 1 108 ? 6.187 11.934 0.502 1.00 95.06 108 ALA A N 1
ATOM 833 C CA . ALA A 1 108 ? 5.445 10.683 0.381 1.00 95.06 108 ALA A CA 1
ATOM 834 C C . ALA A 1 108 ? 4.828 10.287 1.723 1.00 95.06 108 ALA A C 1
ATOM 836 O O . ALA A 1 108 ? 3.613 10.122 1.822 1.00 95.06 108 ALA A O 1
ATOM 837 N N . ALA A 1 109 ? 5.648 10.238 2.771 1.00 97.06 109 ALA A N 1
ATOM 838 C CA . ALA A 1 109 ? 5.231 9.900 4.121 1.00 97.06 109 ALA A CA 1
ATOM 839 C C . ALA A 1 109 ? 4.119 10.816 4.638 1.00 97.06 109 ALA A C 1
ATOM 841 O O . ALA A 1 109 ? 3.117 10.333 5.161 1.00 97.06 109 ALA A O 1
ATOM 842 N N . LEU A 1 110 ? 4.244 12.132 4.438 1.00 96.88 110 LEU A N 1
ATOM 843 C CA . LEU A 1 110 ? 3.208 13.083 4.834 1.00 96.88 110 LEU A CA 1
ATOM 844 C C . LEU A 1 110 ? 1.905 12.877 4.047 1.00 96.88 110 LEU A C 1
ATOM 846 O O . LEU A 1 110 ? 0.822 12.979 4.624 1.00 96.88 110 LEU A O 1
ATOM 850 N N . ALA A 1 111 ? 1.982 12.594 2.743 1.00 97.12 111 ALA A N 1
ATOM 851 C CA . ALA A 1 111 ? 0.803 12.321 1.922 1.00 97.12 111 ALA A CA 1
ATOM 852 C C . ALA A 1 111 ? 0.085 11.035 2.365 1.00 97.12 111 ALA A C 1
ATOM 854 O O . ALA A 1 111 ? -1.137 11.047 2.533 1.00 97.12 111 ALA A O 1
ATOM 855 N N . ILE A 1 112 ? 0.844 9.965 2.623 1.00 98.56 112 ILE A N 1
ATOM 856 C CA . ILE A 1 112 ? 0.329 8.697 3.154 1.00 98.56 112 ILE A CA 1
ATOM 857 C C . ILE A 1 112 ? -0.314 8.927 4.523 1.00 98.56 112 ILE A C 1
ATOM 859 O O . ILE A 1 112 ? -1.471 8.561 4.715 1.00 98.56 112 ILE A O 1
ATOM 863 N N . ALA A 1 113 ? 0.390 9.581 5.452 1.00 98.56 113 ALA A N 1
ATOM 864 C CA . ALA A 1 113 ? -0.104 9.840 6.801 1.00 98.56 113 ALA A CA 1
ATOM 865 C C . ALA A 1 113 ? -1.399 10.663 6.786 1.00 98.56 113 ALA A C 1
ATOM 867 O O . ALA A 1 113 ? -2.345 10.336 7.498 1.00 98.56 113 ALA A O 1
ATOM 868 N N . ARG A 1 114 ? -1.489 11.697 5.937 1.00 98.00 114 ARG A N 1
ATOM 869 C CA . ARG A 1 114 ? -2.713 12.503 5.787 1.00 98.00 114 ARG A CA 1
ATOM 870 C C . ARG A 1 114 ? -3.905 11.660 5.351 1.00 98.00 114 ARG A C 1
ATOM 872 O O . ARG A 1 114 ? -4.969 11.778 5.955 1.00 98.00 114 ARG A O 1
ATOM 879 N N . LEU A 1 115 ? -3.735 10.823 4.328 1.00 97.44 115 LEU A N 1
ATOM 880 C CA . LEU A 1 115 ? -4.821 9.980 3.834 1.00 97.44 115 LEU A CA 1
ATOM 881 C C . LEU A 1 115 ? -5.192 8.887 4.846 1.00 97.44 115 LEU A C 1
ATOM 883 O O . LEU A 1 115 ? -6.370 8.692 5.131 1.00 97.44 115 LEU A O 1
ATOM 887 N N . ALA A 1 116 ? -4.201 8.241 5.461 1.00 98.06 116 ALA A N 1
ATOM 888 C CA . ALA A 1 116 ? -4.416 7.269 6.530 1.00 98.06 116 ALA A CA 1
ATOM 889 C C . ALA A 1 116 ? -5.174 7.884 7.720 1.00 98.06 116 ALA A C 1
ATOM 891 O O . ALA A 1 116 ? -6.140 7.300 8.207 1.00 98.06 116 ALA A O 1
ATOM 892 N N . GLY A 1 117 ? -4.804 9.097 8.141 1.00 96.19 117 GLY A N 1
ATOM 893 C CA . GLY A 1 117 ? -5.498 9.835 9.194 1.00 96.19 117 GLY A CA 1
ATOM 894 C C . GLY A 1 117 ? -6.956 10.146 8.845 1.00 96.19 117 GLY A C 1
ATOM 895 O O . GLY A 1 117 ? -7.822 10.024 9.707 1.00 96.19 117 GLY A O 1
ATOM 896 N N . GLN A 1 118 ? -7.257 10.481 7.584 1.00 93.38 118 GLN A N 1
ATOM 897 C CA . GLN A 1 118 ? -8.639 10.661 7.116 1.00 93.38 118 GLN A CA 1
ATOM 898 C C . GLN A 1 118 ? -9.443 9.358 7.190 1.00 93.38 118 GLN A C 1
ATOM 900 O O . GLN A 1 118 ? -10.586 9.378 7.642 1.00 93.38 118 GLN A O 1
ATOM 905 N N . CYS A 1 119 ? -8.854 8.220 6.808 1.00 91.62 119 CYS A N 1
ATOM 906 C CA . CYS A 1 119 ? -9.498 6.913 6.968 1.00 91.62 119 CYS A CA 1
ATOM 907 C C . CYS A 1 119 ? -9.794 6.625 8.448 1.00 91.62 119 CYS A C 1
ATOM 909 O O . CYS A 1 119 ? -10.921 6.273 8.803 1.00 91.62 119 CYS A O 1
ATOM 911 N N . MET A 1 120 ? -8.808 6.852 9.320 1.00 95.00 120 MET A N 1
ATOM 912 C CA . MET A 1 120 ? -8.904 6.569 10.753 1.00 95.00 120 MET A CA 1
ATOM 913 C C . MET A 1 120 ? -9.912 7.451 11.499 1.00 95.00 120 MET A C 1
ATOM 915 O O . MET A 1 120 ? -10.495 6.998 12.478 1.00 95.00 120 MET A O 1
ATOM 919 N N . GLN A 1 121 ? -10.203 8.666 11.020 1.00 90.12 121 GLN A N 1
ATOM 920 C CA . GLN A 1 121 ? -11.259 9.524 11.587 1.00 90.12 121 GLN A CA 1
ATOM 921 C C . GLN A 1 121 ? -12.664 8.907 11.498 1.00 90.12 121 GLN A C 1
ATOM 923 O O . GLN A 1 121 ? -13.559 9.316 12.234 1.00 90.12 121 GLN A O 1
ATOM 928 N N . THR A 1 122 ? -12.871 7.933 10.609 1.00 87.94 122 THR A N 1
ATOM 929 C CA . THR A 1 122 ? -14.144 7.205 10.476 1.00 87.94 122 THR A CA 1
ATOM 930 C C . THR A 1 122 ? -14.198 5.925 11.317 1.00 87.94 122 THR A C 1
ATOM 932 O O . THR A 1 122 ? -15.221 5.233 11.331 1.00 87.94 122 THR A O 1
ATOM 935 N N . CYS A 1 123 ? -13.101 5.585 11.995 1.00 91.81 123 CYS A N 1
ATOM 936 C CA . CYS A 1 123 ? -12.985 4.390 12.817 1.00 91.81 123 CYS A CA 1
ATOM 937 C C . CYS A 1 123 ? -13.382 4.676 14.280 1.00 91.81 123 CYS A C 1
ATOM 939 O O . CYS A 1 123 ? -13.176 5.787 14.772 1.00 91.81 123 CYS A O 1
ATOM 941 N N . PRO A 1 124 ? -13.922 3.684 15.011 1.00 94.12 124 PRO A N 1
ATOM 942 C CA . PRO A 1 124 ? -14.216 3.817 16.434 1.00 94.12 124 PRO A CA 1
ATOM 943 C C . PRO A 1 124 ? -12.963 4.035 17.288 1.00 94.12 124 PRO A C 1
ATOM 945 O O . PRO A 1 124 ? -11.843 3.689 16.897 1.00 94.12 124 PRO A O 1
ATOM 948 N N . GLN A 1 125 ? -13.165 4.547 18.504 1.00 90.75 125 GLN A N 1
ATOM 949 C CA . GLN A 1 125 ? -12.106 4.649 19.506 1.00 90.75 125 GLN A CA 1
ATOM 950 C C . GLN A 1 125 ? -11.476 3.273 19.780 1.00 90.75 125 GLN A C 1
ATOM 952 O O . GLN A 1 125 ? -12.181 2.271 19.875 1.00 90.75 125 GLN A O 1
ATOM 957 N N . GLY A 1 126 ? -10.148 3.237 19.921 1.00 91.62 126 GLY A N 1
ATOM 958 C CA . GLY A 1 126 ? -9.387 1.996 20.107 1.00 91.62 126 GLY A CA 1
ATOM 959 C C . GLY A 1 126 ? -8.990 1.293 18.805 1.00 91.62 126 GLY A C 1
ATOM 960 O O . GLY A 1 126 ? -8.392 0.225 18.862 1.00 91.62 126 GLY A O 1
ATOM 961 N N . SER A 1 127 ? -9.296 1.878 17.642 1.00 97.19 127 SER A N 1
ATOM 962 C CA . SER A 1 127 ? -8.777 1.396 16.359 1.00 97.19 127 SER A CA 1
ATOM 963 C C . SER A 1 127 ? -7.281 1.673 16.226 1.00 97.19 127 SER A C 1
ATOM 965 O O . SER A 1 127 ? -6.810 2.733 16.645 1.00 97.19 127 SER A O 1
ATOM 967 N N . SER A 1 128 ? -6.556 0.763 15.581 1.00 98.25 128 SER A N 1
ATOM 968 C CA . SER A 1 128 ? -5.107 0.868 15.382 1.00 98.25 128 SER A CA 1
ATOM 969 C C . SER A 1 128 ? -4.702 0.689 13.918 1.00 98.25 128 SER A C 1
ATOM 971 O O . SER A 1 128 ? -5.506 0.316 13.056 1.00 98.25 128 SER A O 1
ATOM 973 N N . ILE A 1 129 ? -3.450 1.029 13.620 1.00 98.81 129 ILE A N 1
ATOM 974 C CA . ILE A 1 129 ? -2.872 0.996 12.280 1.00 98.81 129 ILE A CA 1
ATOM 975 C C . ILE A 1 129 ? -1.805 -0.096 12.223 1.00 98.81 129 ILE A C 1
ATOM 977 O O . ILE A 1 129 ? -0.857 -0.088 13.006 1.00 98.81 129 ILE A O 1
ATOM 981 N N . LEU A 1 130 ? -1.922 -1.007 11.260 1.00 98.88 130 LEU A N 1
ATOM 982 C CA . LEU A 1 130 ? -0.850 -1.925 10.887 1.00 98.88 130 LEU A CA 1
ATOM 983 C C . LEU A 1 130 ? -0.202 -1.453 9.586 1.00 98.88 130 LEU A C 1
ATOM 985 O O . LEU A 1 130 ? -0.862 -1.349 8.554 1.00 98.88 130 LEU A O 1
ATOM 989 N N . VAL A 1 131 ? 1.105 -1.225 9.615 1.00 98.88 131 VAL A N 1
ATOM 990 C CA . VAL A 1 131 ? 1.916 -0.946 8.431 1.00 98.88 131 VAL A CA 1
ATOM 991 C C . VAL A 1 131 ? 2.587 -2.225 7.949 1.00 98.88 131 VAL A C 1
ATOM 993 O O . VAL A 1 131 ? 3.374 -2.837 8.663 1.00 98.88 131 VAL A O 1
ATOM 996 N N . LEU A 1 132 ? 2.294 -2.621 6.716 1.00 98.81 132 LEU A N 1
ATOM 997 C CA . LEU A 1 132 ? 2.944 -3.737 6.040 1.00 98.81 132 LEU A CA 1
ATOM 998 C C . LEU A 1 132 ? 4.118 -3.189 5.232 1.00 98.81 132 LEU A C 1
ATOM 1000 O O . LEU A 1 132 ? 3.911 -2.570 4.191 1.00 98.81 132 LEU A O 1
ATOM 1004 N N . ALA A 1 133 ? 5.346 -3.373 5.710 1.00 98.56 133 ALA A N 1
ATOM 1005 C CA . ALA A 1 133 ? 6.523 -2.737 5.128 1.00 98.56 133 ALA A CA 1
ATOM 1006 C C . ALA A 1 133 ? 7.415 -3.757 4.416 1.00 98.56 133 ALA A C 1
ATOM 1008 O O . ALA A 1 133 ? 8.018 -4.633 5.031 1.00 98.56 133 ALA A O 1
ATOM 1009 N N . GLY A 1 134 ? 7.512 -3.641 3.092 1.00 97.50 134 GLY A N 1
ATOM 1010 C CA . GLY A 1 134 ? 8.45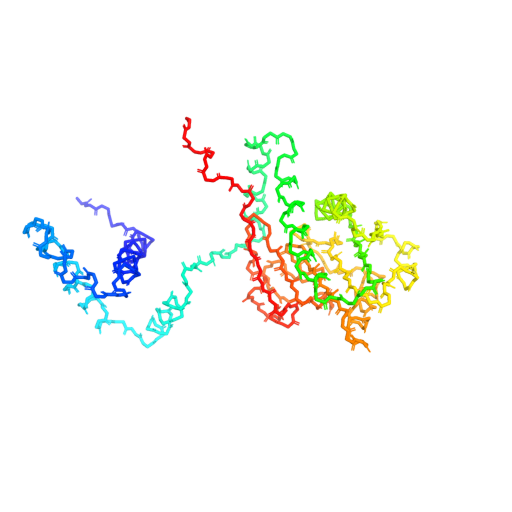7 -4.431 2.309 1.00 97.50 134 GLY A CA 1
ATOM 1011 C C . GLY A 1 134 ? 9.864 -3.825 2.273 1.00 97.50 134 GLY A C 1
ATOM 1012 O O . GLY A 1 134 ? 10.085 -2.705 2.727 1.00 97.50 134 GLY A O 1
ATOM 1013 N N . PRO A 1 135 ? 10.835 -4.510 1.646 1.00 95.31 135 PRO A N 1
ATOM 1014 C CA . PRO A 1 135 ? 12.237 -4.075 1.632 1.00 95.31 135 PRO A CA 1
ATOM 1015 C C . PRO A 1 135 ? 12.524 -2.866 0.713 1.00 95.31 135 PRO A C 1
ATOM 1017 O O . PRO A 1 135 ? 13.651 -2.370 0.668 1.00 95.31 135 PRO A O 1
ATOM 1020 N N . GLY A 1 136 ? 11.544 -2.427 -0.085 1.00 93.06 136 GLY A N 1
ATOM 1021 C CA . GLY A 1 136 ? 11.692 -1.362 -1.084 1.00 93.06 136 GLY A CA 1
ATOM 1022 C C . GLY A 1 136 ? 11.323 0.039 -0.583 1.00 93.06 136 GLY A C 1
ATOM 1023 O O . GLY A 1 136 ? 11.047 0.243 0.596 1.00 93.06 136 GLY A O 1
ATOM 1024 N N . ASN A 1 137 ? 11.279 1.008 -1.507 1.00 92.50 137 ASN A N 1
ATOM 1025 C CA . ASN A 1 137 ? 10.897 2.394 -1.196 1.00 92.50 137 ASN A CA 1
ATOM 1026 C C . ASN A 1 137 ? 9.487 2.485 -0.601 1.00 92.50 137 ASN A C 1
ATOM 1028 O O . ASN A 1 137 ? 9.338 3.129 0.426 1.00 92.50 137 ASN A O 1
ATOM 1032 N N . ASN A 1 138 ? 8.513 1.741 -1.141 1.00 94.31 138 ASN A N 1
ATOM 1033 C CA . ASN A 1 138 ? 7.156 1.691 -0.583 1.00 94.31 138 ASN A CA 1
ATOM 1034 C C . ASN A 1 138 ? 7.131 1.362 0.916 1.00 94.31 138 ASN A C 1
ATOM 1036 O O . ASN A 1 138 ? 6.403 2.003 1.667 1.00 94.31 138 ASN A O 1
ATOM 1040 N N . GLY A 1 139 ? 7.937 0.393 1.363 1.00 97.44 139 GLY A N 1
ATOM 1041 C CA . GLY A 1 139 ? 8.013 0.048 2.781 1.00 97.44 139 GLY A CA 1
ATOM 1042 C C . GLY A 1 139 ? 8.640 1.166 3.608 1.00 97.44 139 GLY A C 1
ATOM 1043 O O . GLY A 1 139 ? 8.131 1.495 4.674 1.00 97.44 139 GLY A O 1
ATOM 1044 N N . LYS A 1 140 ? 9.688 1.821 3.092 1.00 96.62 140 LYS A N 1
ATOM 1045 C CA . LYS A 1 140 ? 10.312 2.985 3.747 1.00 96.62 140 LYS A CA 1
ATOM 1046 C C . LYS A 1 140 ? 9.353 4.173 3.849 1.00 96.62 140 LYS A C 1
ATOM 1048 O O . LYS A 1 140 ? 9.268 4.781 4.912 1.00 96.62 140 LYS A O 1
ATOM 1053 N N . ASP A 1 141 ? 8.605 4.464 2.785 1.00 97.25 141 ASP A N 1
ATOM 1054 C CA . ASP A 1 141 ? 7.573 5.503 2.769 1.00 97.25 141 ASP A CA 1
ATOM 1055 C C . ASP A 1 141 ? 6.484 5.199 3.807 1.00 97.25 141 ASP A C 1
ATOM 1057 O O . ASP A 1 141 ? 6.072 6.085 4.557 1.00 97.25 141 ASP A O 1
ATOM 1061 N N . ALA A 1 142 ? 6.063 3.932 3.905 1.00 98.25 142 ALA A N 1
ATOM 1062 C CA . ALA A 1 142 ? 5.065 3.478 4.869 1.00 98.25 142 ALA A CA 1
ATOM 1063 C C . ALA A 1 142 ? 5.554 3.593 6.323 1.00 98.25 142 ALA A C 1
ATOM 1065 O O . ALA A 1 142 ? 4.823 4.080 7.184 1.00 98.25 142 ALA A O 1
ATOM 1066 N N . LEU A 1 143 ? 6.798 3.193 6.604 1.00 98.62 143 LEU A N 1
ATOM 1067 C CA . LEU A 1 143 ? 7.409 3.310 7.933 1.00 98.62 143 LEU A CA 1
ATOM 1068 C C . LEU A 1 143 ? 7.611 4.774 8.340 1.00 98.62 143 LEU A C 1
ATOM 1070 O O . LEU A 1 143 ? 7.361 5.139 9.488 1.00 98.62 143 LEU A O 1
ATOM 1074 N N . LEU A 1 144 ? 8.010 5.644 7.411 1.00 98.31 144 LEU A N 1
ATOM 1075 C CA . LEU A 1 144 ? 8.124 7.076 7.688 1.00 98.31 144 LEU A CA 1
ATOM 1076 C C . LEU A 1 144 ? 6.741 7.723 7.895 1.00 98.31 144 LEU A C 1
ATOM 1078 O O . LEU A 1 144 ? 6.574 8.587 8.761 1.00 98.31 144 LEU A O 1
ATOM 1082 N N . ALA A 1 145 ? 5.719 7.269 7.163 1.00 98.62 145 ALA A N 1
ATOM 1083 C CA . ALA A 1 145 ? 4.334 7.666 7.406 1.00 98.62 145 ALA A CA 1
ATOM 1084 C C . ALA A 1 145 ? 3.853 7.209 8.791 1.00 98.62 145 ALA A C 1
ATOM 1086 O O . ALA A 1 145 ? 3.211 7.987 9.497 1.00 98.62 145 ALA A O 1
ATOM 1087 N N . MET A 1 146 ? 4.217 5.992 9.214 1.00 98.62 146 MET A N 1
ATOM 1088 C CA . MET A 1 146 ? 3.927 5.463 10.551 1.00 98.62 146 MET A CA 1
ATOM 1089 C C . MET A 1 146 ? 4.462 6.382 11.647 1.00 98.62 146 MET A C 1
ATOM 1091 O O . MET A 1 146 ? 3.730 6.709 12.572 1.00 98.62 146 MET A O 1
ATOM 1095 N N . GLN A 1 147 ? 5.705 6.861 11.522 1.00 98.38 147 GLN A N 1
ATOM 1096 C CA . GLN A 1 147 ? 6.289 7.792 12.494 1.00 98.38 147 GLN A CA 1
ATOM 1097 C C . GLN A 1 147 ? 5.453 9.072 12.624 1.00 98.38 147 GLN A C 1
ATOM 1099 O O . GLN A 1 147 ? 5.206 9.545 13.732 1.00 98.38 147 GLN A O 1
ATOM 1104 N N . THR A 1 148 ? 4.975 9.603 11.496 1.00 98.38 148 THR A N 1
ATOM 1105 C CA . THR A 1 148 ? 4.098 10.783 11.471 1.00 98.38 148 THR A CA 1
ATOM 1106 C C . THR A 1 148 ? 2.743 10.483 12.123 1.00 98.38 148 THR A C 1
ATOM 1108 O O . THR A 1 148 ? 2.246 11.279 12.916 1.00 98.38 148 THR A O 1
ATOM 1111 N N . LEU A 1 149 ? 2.155 9.318 11.841 1.00 98.38 149 LEU A N 1
ATOM 1112 C CA . LEU A 1 149 ? 0.883 8.880 12.424 1.00 98.38 149 LEU A CA 1
ATOM 1113 C C . LEU A 1 149 ? 0.981 8.674 13.942 1.00 98.38 149 LEU A C 1
ATOM 1115 O O . LEU A 1 149 ? 0.110 9.146 14.673 1.00 98.38 149 LEU A O 1
ATOM 1119 N N . SER A 1 150 ? 2.061 8.060 14.427 1.00 98.00 150 SER A N 1
ATOM 1120 C CA . SER A 1 150 ? 2.343 7.920 15.858 1.00 98.00 150 SER A CA 1
ATOM 1121 C C . SER A 1 150 ? 2.509 9.274 16.547 1.00 98.00 150 SER A C 1
ATOM 1123 O O . SER A 1 150 ? 1.971 9.481 17.631 1.00 98.00 150 SER A O 1
ATOM 1125 N N . GLN A 1 151 ? 3.184 10.236 15.908 1.00 97.88 151 GLN A N 1
ATOM 1126 C CA . GLN A 1 151 ? 3.281 11.611 16.421 1.00 97.88 151 GLN A CA 1
ATOM 1127 C C . GLN A 1 151 ? 1.918 12.314 16.489 1.00 97.88 151 GLN A C 1
ATOM 1129 O O . GLN A 1 151 ? 1.712 13.170 17.346 1.00 97.88 151 GLN A O 1
ATOM 1134 N N . TRP A 1 152 ? 0.978 11.952 15.614 1.00 96.88 152 TRP A N 1
ATOM 1135 C CA . TRP A 1 152 ? -0.408 12.429 15.664 1.00 96.88 152 TRP A CA 1
ATOM 1136 C C . TRP A 1 152 ? -1.282 11.674 16.677 1.00 96.88 152 TRP A C 1
ATOM 1138 O O . TRP A 1 152 ? -2.468 11.976 16.793 1.00 96.88 152 TRP A O 1
ATOM 1148 N N . GLY A 1 153 ? -0.709 10.729 17.427 1.00 96.38 153 GLY A N 1
ATOM 1149 C CA . GLY A 1 153 ? -1.381 10.000 18.501 1.00 96.38 153 GLY A CA 1
ATOM 1150 C C . GLY A 1 153 ? -2.100 8.725 18.064 1.00 96.38 153 GLY A C 1
ATOM 1151 O O . GLY A 1 153 ? -2.851 8.168 18.863 1.00 96.38 153 GLY A O 1
ATOM 1152 N N . TRP A 1 154 ? -1.898 8.251 16.830 1.00 97.06 154 TRP A N 1
ATOM 1153 C CA . TRP A 1 154 ? -2.446 6.965 16.393 1.00 97.06 154 TRP A CA 1
ATOM 1154 C C . TRP A 1 154 ? -1.627 5.796 16.942 1.00 97.06 154 TRP A C 1
ATOM 1156 O O . TRP A 1 154 ? -0.396 5.805 16.867 1.00 97.06 154 TRP A O 1
ATOM 1166 N N . ASP A 1 155 ? -2.315 4.762 17.428 1.00 97.88 155 ASP A N 1
ATOM 1167 C CA . ASP A 1 155 ? -1.688 3.486 17.771 1.00 97.88 155 ASP A CA 1
ATOM 1168 C C . ASP A 1 155 ? -1.263 2.766 16.489 1.00 97.88 155 ASP A C 1
ATOM 1170 O O . ASP A 1 155 ? -2.098 2.473 15.628 1.00 97.88 155 ASP A O 1
ATOM 1174 N N . CYS A 1 156 ? 0.040 2.546 16.335 1.00 98.38 156 CYS A N 1
ATOM 1175 C CA . CYS A 1 156 ? 0.631 2.023 15.113 1.00 98.38 156 CYS A CA 1
ATOM 1176 C C . CYS A 1 156 ? 1.606 0.889 15.420 1.00 98.38 156 CYS A C 1
ATOM 1178 O O . CYS A 1 156 ? 2.437 0.998 16.320 1.00 98.38 156 CYS A O 1
ATOM 1180 N N . GLN A 1 157 ? 1.576 -0.146 14.588 1.00 98.31 157 GLN A N 1
ATOM 1181 C CA . GLN A 1 157 ? 2.577 -1.207 14.560 1.00 98.31 157 GLN A CA 1
ATOM 1182 C C . GLN A 1 157 ? 2.998 -1.512 13.124 1.00 98.31 157 GLN A C 1
ATOM 1184 O O . GLN A 1 157 ? 2.248 -1.250 12.183 1.00 98.31 157 GLN A O 1
ATOM 1189 N N . ALA A 1 158 ? 4.185 -2.091 12.953 1.00 98.50 158 ALA A N 1
ATOM 1190 C CA . ALA A 1 158 ? 4.698 -2.498 11.652 1.00 98.50 158 ALA A CA 1
ATOM 1191 C C . ALA A 1 158 ? 4.972 -4.002 11.600 1.00 98.50 158 ALA A C 1
ATOM 1193 O O . ALA A 1 158 ? 5.455 -4.593 12.565 1.00 98.50 158 ALA A O 1
ATOM 1194 N N . LEU A 1 159 ? 4.706 -4.594 10.438 1.00 98.56 159 LEU A N 1
ATOM 1195 C CA . LEU A 1 159 ? 5.213 -5.898 10.040 1.00 98.56 159 LEU A CA 1
ATOM 1196 C C . LEU A 1 159 ? 6.223 -5.683 8.909 1.00 98.56 159 LEU A C 1
ATOM 1198 O O . LEU A 1 159 ? 5.841 -5.405 7.769 1.00 98.56 159 LEU A O 1
ATOM 1202 N N . GLU A 1 160 ? 7.507 -5.766 9.246 1.00 98.25 160 GLU A N 1
ATOM 1203 C CA . GLU A 1 160 ? 8.619 -5.496 8.333 1.00 98.25 160 GLU A CA 1
ATOM 1204 C C . GLU A 1 160 ? 9.181 -6.784 7.737 1.00 98.25 160 GLU A C 1
ATOM 1206 O O . GLU A 1 160 ? 9.543 -7.706 8.466 1.00 98.25 160 GLU A O 1
ATOM 1211 N N . GLY A 1 161 ? 9.310 -6.817 6.413 1.00 96.56 161 GLY A N 1
ATOM 1212 C CA . GLY A 1 161 ? 9.871 -7.953 5.691 1.00 96.56 161 GLY A CA 1
ATOM 1213 C C . GLY A 1 161 ? 8.827 -8.805 4.974 1.00 96.56 161 GLY A C 1
ATOM 1214 O O . GLY A 1 161 ? 7.615 -8.634 5.117 1.00 96.56 161 GLY A O 1
ATOM 1215 N N . LEU A 1 162 ? 9.328 -9.704 4.129 1.00 96.69 162 LEU A N 1
ATOM 1216 C CA . LEU A 1 162 ? 8.535 -10.612 3.286 1.00 96.69 162 LEU A CA 1
ATOM 1217 C C . LEU A 1 162 ? 8.939 -12.079 3.497 1.00 96.69 162 LEU A C 1
ATOM 1219 O O . LEU A 1 162 ? 8.542 -12.960 2.730 1.00 96.69 162 LEU A O 1
ATOM 1223 N N . GLU A 1 163 ? 9.769 -12.331 4.504 1.00 97.62 163 GLU A N 1
ATOM 1224 C CA . GLU A 1 163 ? 10.239 -13.646 4.898 1.00 97.62 163 GLU A CA 1
ATOM 1225 C C . GLU A 1 163 ? 9.055 -14.490 5.399 1.00 97.62 163 GLU A C 1
ATOM 1227 O O . GLU A 1 163 ? 8.134 -13.953 6.024 1.00 97.62 163 GLU A O 1
ATOM 1232 N N . PRO A 1 164 ? 9.037 -15.809 5.137 1.00 97.75 164 PRO A N 1
ATOM 1233 C CA . PRO A 1 164 ? 7.931 -16.674 5.546 1.00 97.75 164 PRO A CA 1
ATOM 1234 C C . PRO A 1 164 ? 7.615 -16.591 7.045 1.00 97.75 164 PRO A C 1
ATOM 1236 O O . PRO A 1 164 ? 6.445 -16.579 7.421 1.00 97.75 164 PRO A O 1
ATOM 1239 N N . GLU A 1 165 ? 8.643 -16.495 7.888 1.00 97.25 165 GLU A N 1
ATOM 1240 C CA . GLU A 1 165 ? 8.525 -16.416 9.345 1.00 97.25 165 GLU A CA 1
ATOM 1241 C C . GLU A 1 165 ? 7.846 -15.113 9.779 1.00 97.25 165 GLU A C 1
ATOM 1243 O O . GLU A 1 165 ? 6.961 -15.135 10.631 1.00 97.25 165 GLU A O 1
ATOM 1248 N N . THR A 1 166 ? 8.204 -13.995 9.143 1.00 97.44 166 THR A N 1
ATOM 1249 C CA . THR A 1 166 ? 7.551 -12.696 9.336 1.00 97.44 166 THR A CA 1
ATOM 1250 C C . THR A 1 166 ? 6.100 -12.760 8.882 1.00 97.44 166 THR A C 1
ATOM 1252 O O . THR A 1 166 ? 5.188 -12.405 9.621 1.00 97.44 166 THR A O 1
ATOM 1255 N N . LEU A 1 167 ? 5.843 -13.250 7.669 1.00 98.19 167 LEU A N 1
ATOM 1256 C CA . LEU A 1 167 ? 4.484 -13.315 7.142 1.00 98.19 167 LEU A CA 1
ATOM 1257 C C . LEU A 1 167 ? 3.596 -14.226 7.999 1.00 98.19 167 LEU A C 1
ATOM 1259 O O . LEU A 1 167 ? 2.401 -13.959 8.125 1.00 98.19 167 LEU A O 1
ATOM 1263 N N . ALA A 1 168 ? 4.139 -15.271 8.625 1.00 97.56 168 ALA A N 1
ATOM 1264 C CA . ALA A 1 168 ? 3.383 -16.159 9.505 1.00 97.56 168 ALA A CA 1
ATOM 1265 C C . ALA A 1 168 ? 2.763 -15.431 10.713 1.00 97.56 168 ALA A C 1
ATOM 1267 O O . ALA A 1 168 ? 1.685 -15.829 11.150 1.00 97.56 168 ALA A O 1
ATOM 1268 N N . THR A 1 169 ? 3.362 -14.339 11.203 1.00 98.00 169 THR A N 1
ATOM 1269 C CA . THR A 1 169 ? 2.848 -13.591 12.365 1.00 98.00 169 THR A CA 1
ATOM 1270 C C . THR A 1 169 ? 1.732 -12.600 12.027 1.00 98.00 169 THR A C 1
ATOM 1272 O O . THR A 1 169 ? 1.101 -12.075 12.943 1.00 98.00 169 THR A O 1
ATOM 1275 N N . LEU A 1 170 ? 1.433 -12.381 10.738 1.00 98.44 170 LEU A N 1
ATOM 1276 C CA . LEU A 1 170 ? 0.467 -11.383 10.262 1.00 98.44 170 LEU A CA 1
ATOM 1277 C C . LEU A 1 170 ? -0.876 -11.415 11.005 1.00 98.44 170 LEU A C 1
ATOM 1279 O O . LEU A 1 170 ? -1.382 -10.362 11.376 1.00 98.44 170 LEU A O 1
ATOM 1283 N N . ASP A 1 171 ? -1.445 -12.599 11.242 1.00 97.06 171 ASP A N 1
ATOM 1284 C CA . ASP A 1 171 ? -2.758 -12.731 11.892 1.00 97.06 171 ASP A CA 1
ATOM 1285 C C . ASP A 1 171 ? -2.770 -12.198 13.332 1.00 97.06 171 ASP A C 1
ATOM 1287 O O . ASP A 1 171 ? -3.805 -11.735 13.805 1.00 97.06 171 ASP A O 1
ATOM 1291 N N . HIS A 1 172 ? -1.622 -12.210 14.013 1.00 97.31 172 HIS A N 1
ATOM 1292 C CA . HIS A 1 172 ? -1.466 -11.625 15.346 1.00 97.31 172 HIS A CA 1
ATOM 1293 C C . HIS A 1 172 ? -1.305 -10.101 15.308 1.00 97.31 172 HIS A C 1
ATOM 1295 O O . HIS A 1 172 ? -1.570 -9.434 16.304 1.00 97.31 172 HIS A O 1
ATOM 1301 N N . CYS A 1 173 ? -0.880 -9.553 14.168 1.00 97.81 173 CYS A N 1
ATOM 1302 C CA . CYS A 1 173 ? -0.684 -8.121 13.959 1.00 97.81 173 CYS A CA 1
ATOM 1303 C C . CYS A 1 173 ? -1.907 -7.439 13.324 1.00 97.81 173 CYS A C 1
ATOM 1305 O O . CYS A 1 173 ? -2.021 -6.217 13.360 1.00 97.81 173 CYS A O 1
ATOM 1307 N N . LEU A 1 174 ? -2.821 -8.179 12.697 1.00 98.25 174 LEU A N 1
ATOM 1308 C CA . LEU A 1 174 ? -3.998 -7.573 12.078 1.00 98.25 174 LEU A CA 1
ATOM 1309 C C . LEU A 1 174 ? -4.883 -6.910 13.150 1.00 98.25 174 LEU A C 1
ATOM 1311 O O . LEU A 1 174 ? -5.307 -7.582 14.093 1.00 98.25 174 LEU A O 1
ATOM 1315 N N . PRO A 1 175 ? -5.194 -5.607 13.025 1.00 97.31 175 PRO A N 1
ATOM 1316 C CA . PRO A 1 175 ? -5.931 -4.901 14.062 1.00 97.31 175 PRO A CA 1
ATOM 1317 C C . PRO A 1 175 ? -7.389 -5.368 14.091 1.00 97.31 175 PRO A C 1
ATOM 1319 O O . PRO A 1 175 ? -7.973 -5.691 13.055 1.00 97.31 175 PRO A O 1
ATOM 1322 N N . GLU A 1 176 ? -8.032 -5.409 15.262 1.00 95.81 176 GLU A N 1
ATOM 1323 C CA . GLU A 1 176 ? -9.439 -5.831 15.320 1.00 95.81 176 GLU A CA 1
ATOM 1324 C C . GLU A 1 176 ? -10.350 -4.922 14.484 1.00 95.81 176 GLU A C 1
ATOM 1326 O O . GLU A 1 176 ? -11.276 -5.418 13.828 1.00 95.81 176 GLU A O 1
ATOM 1331 N N . GLN A 1 177 ? -10.058 -3.619 14.518 1.00 95.94 177 GLN A N 1
ATOM 1332 C CA . GLN A 1 177 ? -10.672 -2.514 13.785 1.00 95.94 177 GLN A CA 1
ATOM 1333 C C . GLN A 1 177 ? -9.583 -1.470 13.513 1.00 95.94 177 GLN A C 1
ATOM 1335 O O . GLN A 1 177 ? -8.680 -1.292 14.333 1.00 95.94 177 GLN A O 1
ATOM 1340 N N . GLY A 1 178 ? -9.665 -0.778 12.382 1.00 97.75 178 GLY A N 1
ATOM 1341 C CA . GLY A 1 178 ? -8.697 0.238 11.990 1.00 97.75 178 GLY A CA 1
ATOM 1342 C C . GLY A 1 178 ? -8.206 0.062 10.562 1.00 97.75 178 GLY A C 1
ATOM 1343 O O . GLY A 1 178 ? -8.992 -0.235 9.659 1.00 97.75 178 GLY A O 1
ATOM 1344 N N . LEU A 1 179 ? -6.914 0.290 10.351 1.00 98.62 179 LEU A N 1
ATOM 1345 C CA . LEU A 1 179 ? -6.330 0.448 9.022 1.00 98.62 179 LEU A CA 1
ATOM 1346 C C . LEU A 1 179 ? -5.119 -0.463 8.831 1.00 98.62 179 LEU A C 1
ATOM 1348 O O . LEU A 1 179 ? -4.221 -0.502 9.663 1.00 98.62 179 LEU A O 1
ATOM 1352 N N . VAL A 1 180 ? -5.060 -1.126 7.682 1.00 98.88 180 VAL A N 1
ATOM 1353 C CA . VAL A 1 180 ? -3.837 -1.726 7.148 1.00 98.88 180 VAL A CA 1
ATOM 1354 C C . VAL A 1 180 ? -3.289 -0.821 6.049 1.00 98.88 180 VAL A C 1
ATOM 1356 O O . VAL A 1 180 ? -4.002 -0.501 5.099 1.00 98.88 180 VAL A O 1
ATOM 1359 N N . ILE A 1 181 ? -2.024 -0.423 6.156 1.00 98.88 181 ILE A N 1
ATOM 1360 C CA . ILE A 1 181 ? -1.299 0.289 5.101 1.00 98.88 181 ILE A CA 1
ATOM 1361 C C . ILE A 1 181 ? -0.425 -0.724 4.360 1.00 98.88 181 ILE A C 1
ATOM 1363 O O . ILE A 1 181 ? 0.530 -1.258 4.921 1.00 98.88 181 ILE A O 1
ATOM 1367 N N . ASP A 1 182 ? -0.758 -0.990 3.101 1.00 98.81 182 ASP A N 1
ATOM 1368 C CA . ASP A 1 182 ? -0.014 -1.864 2.199 1.00 98.81 182 ASP A CA 1
ATOM 1369 C C . ASP A 1 182 ? 1.165 -1.107 1.567 1.00 98.81 182 ASP A C 1
ATOM 1371 O O . ASP A 1 182 ? 1.004 -0.319 0.632 1.00 98.81 182 ASP A O 1
ATOM 1375 N N . GLY A 1 183 ? 2.357 -1.362 2.108 1.00 98.25 183 GLY A N 1
ATOM 1376 C CA . GLY A 1 183 ? 3.656 -0.936 1.590 1.00 98.25 183 GLY A CA 1
ATOM 1377 C C . GLY A 1 183 ? 4.593 -2.118 1.311 1.00 98.25 183 GLY A C 1
ATOM 1378 O O . GLY A 1 183 ? 5.815 -1.946 1.300 1.00 98.25 183 GLY A O 1
ATOM 1379 N N . TRP A 1 184 ? 4.059 -3.331 1.112 1.00 97.94 184 TRP A N 1
ATOM 1380 C CA . TRP A 1 184 ? 4.878 -4.518 0.838 1.00 97.94 184 TRP A CA 1
ATOM 1381 C C . TRP A 1 184 ? 5.582 -4.422 -0.515 1.00 97.94 184 TRP A C 1
ATOM 1383 O O . TRP A 1 184 ? 6.791 -4.638 -0.604 1.00 97.94 184 TRP A O 1
ATOM 1393 N N . LEU A 1 185 ? 4.847 -4.097 -1.578 1.00 96.69 185 LEU A N 1
ATOM 1394 C CA . LEU A 1 185 ? 5.364 -3.897 -2.929 1.00 96.69 185 LEU A CA 1
ATOM 1395 C C . LEU A 1 185 ? 4.712 -2.660 -3.568 1.00 96.69 185 LEU A C 1
ATOM 1397 O O . LEU A 1 185 ? 3.745 -2.116 -3.056 1.00 96.69 185 LEU A O 1
ATOM 1401 N N . GLY A 1 186 ? 5.287 -2.191 -4.676 1.00 90.94 186 GLY A N 1
ATOM 1402 C CA . GLY A 1 186 ? 4.841 -0.999 -5.407 1.00 90.94 186 GLY A CA 1
ATOM 1403 C C . GLY A 1 186 ? 5.432 -0.957 -6.806 1.00 90.94 186 GLY A C 1
ATOM 1404 O O . GLY A 1 186 ? 5.610 -2.006 -7.435 1.00 90.94 186 GLY A O 1
ATOM 1405 N N . LEU A 1 187 ? 5.866 0.225 -7.258 1.00 88.44 187 LEU A N 1
ATOM 1406 C CA . LEU A 1 187 ? 6.543 0.434 -8.544 1.00 88.44 187 LEU A CA 1
ATOM 1407 C C . LEU A 1 187 ? 7.643 -0.587 -8.872 1.00 88.44 187 LEU A C 1
ATOM 1409 O O . LEU A 1 187 ? 7.882 -0.901 -10.039 1.00 88.44 187 LEU A O 1
ATOM 1413 N N . GLY A 1 188 ? 8.347 -1.103 -7.863 1.00 86.25 188 GLY A N 1
ATOM 1414 C CA . GLY A 1 188 ? 9.428 -2.077 -8.021 1.00 86.25 188 GLY A CA 1
ATOM 1415 C C . GLY A 1 188 ? 8.989 -3.500 -8.391 1.00 86.25 188 GLY A C 1
ATOM 1416 O O . GLY A 1 188 ? 9.849 -4.320 -8.723 1.00 86.25 188 GLY A O 1
ATOM 1417 N N . GLN A 1 189 ? 7.692 -3.822 -8.353 1.00 89.00 189 GLN A N 1
ATOM 1418 C CA . GLN A 1 189 ? 7.201 -5.179 -8.590 1.00 89.00 189 GLN A CA 1
ATOM 1419 C C . GLN A 1 189 ? 7.384 -5.605 -10.056 1.00 89.00 189 GLN A C 1
ATOM 1421 O O . GLN A 1 189 ? 6.935 -4.939 -10.985 1.00 89.00 189 GLN A O 1
ATOM 1426 N N . ARG A 1 190 ? 8.049 -6.745 -10.284 1.00 86.06 190 ARG A N 1
ATOM 1427 C CA . ARG A 1 190 ? 8.377 -7.251 -11.638 1.00 86.06 190 ARG A CA 1
ATOM 1428 C C . ARG A 1 190 ? 7.884 -8.662 -11.928 1.00 86.06 190 ARG A C 1
ATOM 1430 O O . ARG A 1 190 ? 7.965 -9.117 -13.064 1.00 86.06 190 ARG A O 1
ATOM 1437 N N . ARG A 1 191 ? 7.448 -9.375 -10.896 1.00 90.19 191 ARG A N 1
ATOM 1438 C CA . ARG A 1 191 ? 7.073 -10.787 -10.956 1.00 90.19 191 ARG A CA 1
ATOM 1439 C C . ARG A 1 191 ? 5.872 -11.043 -10.061 1.00 90.19 191 ARG A C 1
ATOM 1441 O O . ARG A 1 191 ? 5.520 -10.199 -9.232 1.00 90.19 191 ARG A O 1
ATOM 1448 N N . ALA A 1 192 ? 5.273 -12.211 -10.256 1.00 92.00 192 ALA A N 1
ATOM 1449 C CA . ALA A 1 192 ? 4.222 -12.699 -9.385 1.00 92.00 192 ALA A CA 1
ATOM 1450 C C . ALA A 1 192 ? 4.712 -12.847 -7.939 1.00 92.00 192 ALA A C 1
ATOM 1452 O O . ALA A 1 192 ? 5.915 -12.987 -7.691 1.00 92.00 192 ALA A O 1
ATOM 1453 N N . LEU A 1 193 ? 3.761 -12.779 -7.007 1.00 95.69 193 LEU A N 1
ATOM 1454 C CA . LEU A 1 193 ? 4.016 -12.963 -5.584 1.00 95.69 193 LEU A CA 1
ATOM 1455 C C . LEU A 1 193 ? 4.543 -14.381 -5.314 1.00 95.69 193 LEU A C 1
ATOM 1457 O O . LEU A 1 193 ? 4.186 -15.326 -6.019 1.00 95.69 193 LEU A O 1
ATOM 1461 N N . SER A 1 194 ? 5.385 -14.529 -4.288 1.00 95.81 194 SER A N 1
ATOM 1462 C CA . SER A 1 194 ? 5.682 -15.852 -3.729 1.00 95.81 194 SER A CA 1
ATOM 1463 C C . SER A 1 194 ? 4.415 -16.447 -3.112 1.00 95.81 194 SER A C 1
ATOM 1465 O O . SER A 1 194 ? 3.495 -15.711 -2.760 1.00 95.81 194 SER A O 1
ATOM 1467 N N . GLU A 1 195 ? 4.371 -17.767 -2.932 1.00 97.06 195 GLU A N 1
ATOM 1468 C CA . GLU A 1 195 ? 3.215 -18.436 -2.317 1.00 97.06 195 GLU A CA 1
ATOM 1469 C C . GLU A 1 195 ? 2.909 -17.883 -0.916 1.00 97.06 195 GLU A C 1
ATOM 1471 O O . GLU A 1 195 ? 1.760 -17.565 -0.618 1.00 97.06 195 GLU A O 1
ATOM 1476 N N . ASN A 1 196 ? 3.941 -17.659 -0.095 1.00 97.62 196 ASN A N 1
ATOM 1477 C CA . ASN A 1 196 ? 3.781 -17.097 1.250 1.00 97.62 196 ASN A CA 1
ATOM 1478 C C . ASN A 1 196 ? 3.214 -15.671 1.226 1.00 97.62 196 ASN A C 1
ATOM 1480 O O . ASN A 1 196 ? 2.324 -15.349 2.013 1.00 97.62 196 ASN A O 1
ATOM 1484 N N . LEU A 1 197 ? 3.685 -14.821 0.306 1.00 97.81 197 LEU A N 1
ATOM 1485 C CA . LEU A 1 197 ? 3.173 -13.457 0.179 1.00 97.81 197 LEU A CA 1
ATOM 1486 C C . LEU A 1 197 ? 1.760 -13.439 -0.415 1.00 97.81 197 LEU A C 1
ATOM 1488 O O . LEU A 1 197 ? 0.924 -12.672 0.045 1.00 97.81 197 LEU A O 1
ATOM 1492 N N . ALA A 1 198 ? 1.452 -14.315 -1.373 1.00 98.19 198 ALA A N 1
ATOM 1493 C CA . ALA A 1 198 ? 0.096 -14.473 -1.896 1.00 98.19 198 ALA A CA 1
ATOM 1494 C C . ALA A 1 198 ? -0.889 -14.914 -0.795 1.00 98.19 198 ALA A C 1
ATOM 1496 O O . ALA A 1 198 ? -1.980 -14.357 -0.687 1.00 98.19 198 ALA A O 1
ATOM 1497 N N . ALA A 1 199 ? -0.488 -15.852 0.071 1.00 98.25 199 ALA A N 1
ATOM 1498 C CA . ALA A 1 199 ? -1.283 -16.271 1.226 1.00 98.25 199 ALA A CA 1
ATOM 1499 C C . ALA A 1 199 ? -1.439 -15.153 2.275 1.00 98.25 199 ALA A C 1
ATOM 1501 O O . ALA A 1 199 ? -2.480 -15.032 2.920 1.00 98.25 199 ALA A O 1
ATOM 1502 N N . ALA A 1 200 ? -0.419 -14.311 2.457 1.00 98.56 200 ALA A N 1
ATOM 1503 C CA . ALA A 1 200 ? -0.503 -13.131 3.312 1.00 98.56 200 ALA A CA 1
ATOM 1504 C C . ALA A 1 200 ? -1.474 -12.078 2.746 1.00 98.56 200 ALA A C 1
ATOM 1506 O O . ALA A 1 200 ? -2.320 -11.579 3.484 1.00 98.56 200 ALA A O 1
ATOM 1507 N N . VAL A 1 201 ? -1.427 -11.810 1.437 1.00 98.69 201 VAL A N 1
ATOM 1508 C CA . VAL A 1 201 ? -2.382 -10.933 0.736 1.00 98.69 201 VAL A CA 1
ATOM 1509 C C . VAL A 1 201 ? -3.820 -11.435 0.893 1.00 98.69 201 VAL A C 1
ATOM 1511 O O . VAL A 1 201 ? -4.702 -10.652 1.238 1.00 98.69 201 VAL A O 1
ATOM 1514 N N . ASP A 1 202 ? -4.062 -12.738 0.722 1.00 98.50 202 ASP A N 1
ATOM 1515 C CA . ASP A 1 202 ? -5.387 -13.334 0.939 1.00 98.50 202 ASP A CA 1
ATOM 1516 C C . ASP A 1 202 ? -5.905 -13.101 2.370 1.00 98.50 202 ASP A C 1
ATOM 1518 O O . ASP A 1 202 ? -7.068 -12.744 2.569 1.00 98.50 202 ASP A O 1
ATOM 1522 N N . ARG A 1 203 ? -5.036 -13.232 3.381 1.00 98.50 203 ARG A N 1
ATOM 1523 C CA . ARG A 1 203 ? -5.395 -12.945 4.778 1.00 98.50 203 ARG A CA 1
ATOM 1524 C C . ARG A 1 203 ? -5.779 -11.482 5.000 1.00 98.50 203 ARG A C 1
ATOM 1526 O O . ARG A 1 203 ? -6.787 -11.242 5.661 1.00 98.50 203 ARG A O 1
ATOM 1533 N N . VAL A 1 204 ? -5.053 -10.523 4.416 1.00 98.69 204 VAL A N 1
ATOM 1534 C CA . VAL A 1 204 ? -5.410 -9.090 4.487 1.00 98.69 204 VAL A CA 1
ATOM 1535 C C . VAL A 1 204 ? -6.770 -8.833 3.829 1.00 98.69 204 VAL A C 1
ATOM 1537 O O . VAL A 1 204 ? -7.634 -8.191 4.430 1.00 98.69 204 VAL A O 1
ATOM 1540 N N . ASN A 1 205 ? -7.001 -9.388 2.635 1.00 98.44 205 ASN A N 1
ATOM 1541 C CA . ASN A 1 205 ? -8.268 -9.232 1.916 1.00 98.44 205 ASN A CA 1
ATOM 1542 C C . ASN A 1 205 ? -9.445 -9.823 2.711 1.00 98.44 205 ASN A C 1
ATOM 1544 O O . ASN A 1 205 ? -10.482 -9.177 2.868 1.00 98.44 205 ASN A O 1
ATOM 1548 N N . ARG A 1 206 ? -9.280 -11.022 3.287 1.00 98.19 206 ARG A N 1
ATOM 1549 C CA . ARG A 1 206 ? -10.302 -11.635 4.151 1.00 98.19 206 ARG A CA 1
ATOM 1550 C C . ARG A 1 206 ? -10.542 -10.829 5.420 1.00 98.19 206 ARG A C 1
ATOM 1552 O O . ARG A 1 206 ? -11.696 -10.634 5.797 1.00 98.19 206 ARG A O 1
ATOM 1559 N N . TRP A 1 207 ? -9.484 -10.352 6.071 1.00 98.06 207 TRP A N 1
ATOM 1560 C CA . TRP A 1 207 ? -9.592 -9.514 7.262 1.00 98.06 207 TRP A CA 1
ATOM 1561 C C . TRP A 1 2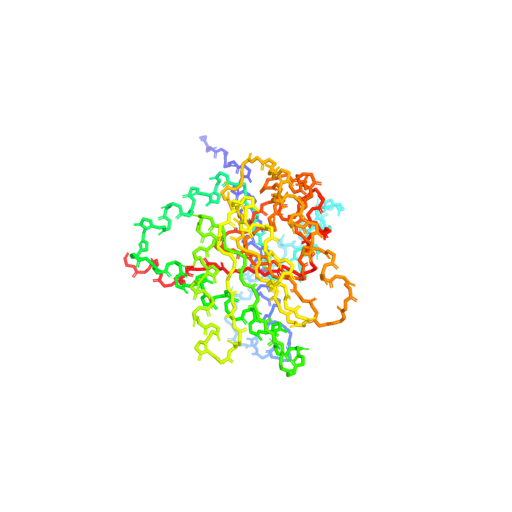07 ? -10.445 -8.272 6.998 1.00 98.06 207 TRP A C 1
ATOM 1563 O O . TRP A 1 207 ? -11.371 -8.007 7.771 1.00 98.06 207 TRP A O 1
ATOM 1573 N N . ARG A 1 208 ? -10.191 -7.578 5.882 1.00 96.94 208 ARG A N 1
ATOM 1574 C CA . ARG A 1 208 ? -10.919 -6.374 5.464 1.00 96.94 208 ARG A CA 1
ATOM 1575 C C . ARG A 1 208 ? -12.428 -6.615 5.334 1.00 96.94 208 ARG A C 1
ATOM 1577 O O . ARG A 1 208 ? -13.218 -5.781 5.756 1.00 96.94 208 ARG A O 1
ATOM 1584 N N . LEU A 1 209 ? -12.840 -7.765 4.798 1.00 95.31 209 LEU A N 1
ATOM 1585 C CA . LEU A 1 209 ? -14.253 -8.074 4.529 1.00 95.31 209 LEU A CA 1
ATOM 1586 C C . LEU A 1 209 ? -15.051 -8.565 5.750 1.00 95.31 209 LEU A C 1
ATOM 1588 O O . LEU A 1 209 ? -16.278 -8.608 5.707 1.00 95.31 209 LEU A O 1
ATOM 1592 N N . GLN A 1 210 ? -14.386 -8.973 6.831 1.00 91.12 210 GLN A N 1
ATOM 1593 C CA . GLN A 1 210 ? -15.040 -9.648 7.960 1.00 91.12 210 GLN A CA 1
ATOM 1594 C C . GLN A 1 210 ? -15.866 -8.730 8.870 1.00 91.12 210 GLN A C 1
ATOM 1596 O O . GLN A 1 210 ? -16.795 -9.207 9.522 1.00 91.12 210 GLN A O 1
ATOM 1601 N N . LYS A 1 211 ? -15.505 -7.449 8.992 1.00 86.88 211 LYS A N 1
ATOM 1602 C CA . LYS A 1 211 ? -16.164 -6.501 9.901 1.00 86.88 211 LYS A CA 1
ATOM 1603 C C . LYS A 1 211 ? -16.195 -5.103 9.297 1.00 86.88 211 LYS A C 1
ATOM 1605 O O . LYS A 1 211 ? -15.347 -4.747 8.487 1.00 86.88 211 LYS A O 1
ATOM 1610 N N . ILE A 1 212 ? -17.148 -4.298 9.759 1.00 87.12 212 ILE A N 1
ATOM 1611 C CA . ILE A 1 212 ? -17.145 -2.850 9.534 1.00 87.12 212 ILE A CA 1
ATOM 1612 C C . ILE A 1 212 ? -15.935 -2.202 10.229 1.00 87.12 212 ILE A C 1
ATOM 1614 O O . ILE A 1 212 ? -15.404 -2.754 11.194 1.00 87.12 212 ILE A O 1
ATOM 1618 N N . HIS A 1 213 ? -15.512 -1.033 9.743 1.00 93.81 213 HIS A N 1
ATOM 1619 C CA . HIS A 1 213 ? -14.355 -0.280 10.255 1.00 93.81 213 HIS A CA 1
ATOM 1620 C C . HIS A 1 213 ? -12.999 -0.991 10.112 1.00 93.81 213 HIS A C 1
ATOM 1622 O O . HIS A 1 213 ? -12.093 -0.778 10.915 1.00 93.81 213 HIS A O 1
ATOM 1628 N N . ARG A 1 214 ? -12.851 -1.833 9.086 1.00 96.69 214 ARG A N 1
ATOM 1629 C CA . ARG A 1 214 ? -11.564 -2.380 8.650 1.00 96.69 214 ARG A CA 1
ATOM 1630 C C . ARG A 1 214 ? -11.255 -1.851 7.267 1.00 96.69 214 ARG A C 1
ATOM 1632 O O . ARG A 1 214 ? -12.008 -2.109 6.333 1.00 96.69 214 ARG A O 1
ATOM 1639 N N . TYR A 1 215 ? -10.161 -1.113 7.161 1.00 97.25 215 TYR A N 1
ATOM 1640 C CA . TYR A 1 215 ? -9.768 -0.449 5.931 1.00 97.25 215 TYR A CA 1
ATOM 1641 C C . TYR A 1 215 ? -8.395 -0.914 5.466 1.00 97.25 215 TYR A C 1
ATOM 1643 O O . TYR A 1 215 ? -7.523 -1.217 6.279 1.00 97.25 215 TYR A O 1
ATOM 1651 N N . CYS A 1 216 ? -8.182 -0.921 4.156 1.00 98.50 216 CYS A N 1
ATOM 1652 C CA . CYS A 1 216 ? -6.875 -1.123 3.551 1.00 98.50 216 CYS A CA 1
ATOM 1653 C C . CYS A 1 216 ? -6.516 0.055 2.633 1.00 98.50 216 CYS A C 1
ATOM 1655 O O . CYS A 1 216 ? -7.301 0.437 1.762 1.00 98.50 216 CYS A O 1
ATOM 1657 N N . LEU A 1 217 ? -5.330 0.629 2.834 1.00 98.69 217 LEU A N 1
ATOM 1658 C CA . LEU A 1 217 ? -4.747 1.683 2.007 1.00 98.69 217 LEU A CA 1
ATOM 1659 C C . LEU A 1 217 ? -3.487 1.149 1.325 1.00 98.69 217 LEU A C 1
ATOM 1661 O O . LEU A 1 217 ? -2.498 0.893 2.004 1.00 98.69 217 LEU A O 1
ATOM 1665 N N . SER A 1 218 ? -3.488 1.045 -0.002 1.00 98.62 218 SER A N 1
ATOM 1666 C CA . SER A 1 218 ? -2.283 0.700 -0.766 1.00 98.62 218 SER A CA 1
ATOM 1667 C C . SER A 1 218 ? -1.487 1.937 -1.165 1.00 98.62 218 SER A C 1
ATOM 1669 O O . SER A 1 218 ? -2.043 2.934 -1.641 1.00 98.62 218 SER A O 1
ATOM 1671 N N . ILE A 1 219 ? -0.168 1.849 -1.002 1.00 98.06 219 ILE A N 1
ATOM 1672 C CA . ILE A 1 219 ? 0.787 2.867 -1.434 1.00 98.06 219 ILE A CA 1
ATOM 1673 C C . ILE A 1 219 ? 1.234 2.552 -2.857 1.00 98.06 219 ILE A C 1
ATOM 1675 O O . ILE A 1 219 ? 1.697 1.455 -3.146 1.00 98.06 219 ILE A O 1
ATOM 1679 N N . ASP A 1 220 ? 1.157 3.547 -3.733 1.00 95.19 220 ASP A N 1
ATOM 1680 C CA . ASP A 1 220 ? 1.565 3.537 -5.138 1.00 95.19 220 ASP A CA 1
ATOM 1681 C C . ASP A 1 220 ? 0.769 2.587 -6.052 1.00 95.19 220 ASP A C 1
ATOM 1683 O O . ASP A 1 220 ? 0.158 3.028 -7.029 1.00 95.19 220 ASP A O 1
ATOM 1687 N N . LEU A 1 221 ? 0.734 1.299 -5.713 1.00 95.69 221 LEU A N 1
ATOM 1688 C CA . LEU A 1 221 ? 0.076 0.213 -6.427 1.00 95.69 221 LEU A CA 1
ATOM 1689 C C . LEU A 1 221 ? -0.282 -0.898 -5.425 1.00 95.69 221 LEU A C 1
ATOM 1691 O O . LEU A 1 221 ? 0.605 -1.284 -4.668 1.00 95.69 221 LEU A O 1
ATOM 1695 N N . PRO A 1 222 ? -1.503 -1.473 -5.439 1.00 97.94 222 PRO A N 1
ATOM 1696 C CA . PRO A 1 222 ? -1.815 -2.611 -4.580 1.00 97.94 222 PRO A CA 1
ATOM 1697 C C . PRO A 1 222 ? -0.832 -3.761 -4.793 1.00 97.94 222 PRO A C 1
ATOM 1699 O O . PRO A 1 222 ? -0.616 -4.197 -5.932 1.00 97.94 222 PRO A O 1
ATOM 1702 N N . THR A 1 223 ? -0.248 -4.264 -3.705 1.00 98.19 223 THR A N 1
ATOM 1703 C CA . THR A 1 223 ? 0.693 -5.386 -3.749 1.00 98.19 223 THR A CA 1
ATOM 1704 C C . THR A 1 223 ? 0.065 -6.564 -4.493 1.00 98.19 223 THR A C 1
ATOM 1706 O O . THR A 1 223 ? -1.023 -7.022 -4.147 1.00 98.19 223 THR A O 1
ATOM 1709 N N . GLY A 1 224 ? 0.747 -7.069 -5.528 1.00 96.94 224 GLY A N 1
ATOM 1710 C CA . GLY A 1 224 ? 0.238 -8.159 -6.373 1.00 96.94 224 GLY A CA 1
ATOM 1711 C C . GLY A 1 224 ? -0.373 -7.708 -7.699 1.00 96.94 224 GLY A C 1
ATOM 1712 O O . GLY A 1 224 ? -0.578 -8.544 -8.579 1.00 96.94 224 GLY A O 1
ATOM 1713 N N . LEU A 1 225 ? -0.617 -6.412 -7.900 1.00 96.12 225 LEU A N 1
ATOM 1714 C CA . LEU A 1 225 ? -1.125 -5.898 -9.167 1.00 96.12 225 LEU A CA 1
ATOM 1715 C C . LEU A 1 225 ? 0.021 -5.654 -10.157 1.00 96.12 225 LEU A C 1
ATOM 1717 O O . LEU A 1 225 ? 1.086 -5.159 -9.801 1.00 96.12 225 LEU A O 1
ATOM 1721 N N . HIS A 1 226 ? -0.178 -5.984 -11.433 1.00 95.81 226 HIS A N 1
ATOM 1722 C CA . HIS A 1 226 ? 0.824 -5.711 -12.458 1.00 95.81 226 HIS A CA 1
ATOM 1723 C C . HIS A 1 226 ? 0.887 -4.200 -12.761 1.00 95.81 226 HIS A C 1
ATOM 1725 O O . HIS A 1 226 ? -0.097 -3.660 -13.273 1.00 95.81 226 HIS A O 1
ATOM 1731 N N . PRO A 1 227 ? 2.059 -3.539 -12.628 1.00 93.62 227 PRO A N 1
ATOM 1732 C CA . PRO A 1 227 ? 2.226 -2.088 -12.835 1.00 93.62 227 PRO A CA 1
ATOM 1733 C C . PRO A 1 227 ? 1.805 -1.526 -14.202 1.00 93.62 227 PRO A C 1
ATOM 1735 O O . PRO A 1 227 ? 1.630 -0.321 -14.360 1.00 93.62 227 PRO A O 1
ATOM 1738 N N . ASP A 1 228 ? 1.658 -2.390 -15.205 1.00 91.44 228 ASP A N 1
ATOM 1739 C CA . ASP A 1 228 ? 1.482 -2.013 -16.605 1.00 91.44 228 ASP A CA 1
ATOM 1740 C C . ASP A 1 228 ? 0.207 -2.570 -17.230 1.00 91.44 228 ASP A C 1
ATOM 1742 O O . ASP A 1 228 ? -0.420 -1.900 -18.045 1.00 91.44 228 ASP A O 1
ATOM 1746 N N . LEU A 1 229 ? -0.145 -3.808 -16.883 1.00 91.12 229 LEU A N 1
ATOM 1747 C CA . LEU A 1 229 ? -1.286 -4.511 -17.469 1.00 91.12 229 LEU A CA 1
ATOM 1748 C C . LEU A 1 229 ? -2.520 -4.494 -16.563 1.00 91.12 229 LEU A C 1
ATOM 1750 O O . LEU A 1 229 ? -3.594 -4.890 -17.006 1.00 91.12 229 LEU A O 1
ATOM 1754 N N . GLY A 1 230 ? -2.346 -4.140 -15.286 1.00 92.00 230 GLY A N 1
ATOM 1755 C CA . GLY A 1 230 ? -3.418 -4.135 -14.296 1.00 92.00 230 GLY A CA 1
ATOM 1756 C C . GLY A 1 230 ? -4.068 -5.494 -14.051 1.00 92.00 230 GLY A C 1
ATOM 1757 O O . GLY A 1 230 ? -5.187 -5.559 -13.559 1.00 92.00 230 GLY A O 1
ATOM 1758 N N . ARG A 1 231 ? -3.398 -6.597 -14.405 1.00 94.06 231 ARG A N 1
ATOM 1759 C CA . ARG A 1 231 ? -3.797 -7.949 -13.987 1.00 94.06 231 ARG A CA 1
ATOM 1760 C C . ARG A 1 231 ? -3.273 -8.236 -12.584 1.00 94.06 231 ARG A C 1
ATOM 1762 O O . ARG A 1 231 ? -2.146 -7.842 -12.281 1.00 94.06 231 ARG A O 1
ATOM 1769 N N . ALA A 1 232 ? -4.039 -8.951 -11.772 1.00 94.19 232 ALA A N 1
ATOM 1770 C CA . ALA A 1 232 ? -3.537 -9.498 -10.521 1.00 94.19 232 ALA A CA 1
ATOM 1771 C C . ALA A 1 232 ? -2.560 -10.653 -10.789 1.00 94.19 232 ALA A C 1
ATOM 1773 O O . ALA A 1 232 ? -2.666 -11.371 -11.791 1.00 94.19 232 ALA A O 1
ATOM 1774 N N . TRP A 1 233 ? -1.597 -10.837 -9.892 1.00 86.75 233 TRP A N 1
ATOM 1775 C CA . TRP A 1 233 ? -0.599 -11.891 -9.979 1.00 86.75 233 TRP A CA 1
ATOM 1776 C C . TRP A 1 233 ? -0.504 -12.716 -8.697 1.00 86.75 233 TRP A C 1
ATOM 1778 O O . TRP A 1 233 ? 0.165 -12.306 -7.750 1.00 86.75 233 TRP A O 1
ATOM 1788 N N . PRO A 1 234 ? -0.932 -13.985 -8.733 1.00 90.19 234 PRO A N 1
ATOM 1789 C CA . PRO A 1 234 ? -2.288 -14.462 -9.056 1.00 90.19 234 PRO A CA 1
ATOM 1790 C C . PRO A 1 234 ? -3.396 -13.844 -8.178 1.00 90.19 234 PRO A C 1
ATOM 1792 O O . PRO A 1 234 ? -4.574 -13.990 -8.481 1.00 90.19 234 PRO A O 1
ATOM 1795 N N . ILE A 1 235 ? -3.012 -13.147 -7.111 1.00 97.44 235 ILE A N 1
ATOM 1796 C CA . ILE A 1 235 ? -3.873 -12.362 -6.232 1.00 97.44 235 ILE A CA 1
ATOM 1797 C C . ILE A 1 235 ? -3.241 -10.977 -6.062 1.00 97.44 235 ILE A C 1
ATOM 1799 O O . ILE A 1 235 ? -2.034 -10.814 -6.242 1.00 97.44 235 ILE A O 1
ATOM 1803 N N . ALA A 1 236 ? -4.049 -9.976 -5.743 1.00 98.00 236 ALA A N 1
ATOM 1804 C CA . ALA A 1 236 ? -3.573 -8.661 -5.350 1.00 98.00 236 ALA A CA 1
ATOM 1805 C C . ALA A 1 236 ? -4.382 -8.162 -4.153 1.00 98.00 236 ALA A C 1
ATOM 1807 O O . ALA A 1 236 ? -5.509 -8.615 -3.933 1.00 98.00 236 ALA A O 1
ATOM 1808 N N . ILE A 1 237 ? -3.802 -7.239 -3.391 1.00 98.44 237 ILE A N 1
ATOM 1809 C CA . ILE A 1 237 ? -4.516 -6.526 -2.333 1.00 98.44 237 ILE A CA 1
ATOM 1810 C C . ILE A 1 237 ? -5.769 -5.865 -2.924 1.00 98.44 237 ILE A C 1
ATOM 1812 O O . ILE A 1 237 ? -5.744 -5.320 -4.028 1.00 98.44 237 ILE A O 1
ATOM 1816 N N . GLU A 1 238 ? -6.874 -5.947 -2.192 1.00 98.00 238 GLU A N 1
ATOM 1817 C CA . GLU A 1 238 ? -8.121 -5.244 -2.483 1.00 98.00 238 GLU A CA 1
ATOM 1818 C C . GLU A 1 238 ? -8.279 -4.078 -1.508 1.00 98.00 238 GLU A C 1
ATOM 1820 O O . GLU A 1 238 ? -8.770 -4.240 -0.390 1.00 98.00 238 GLU A O 1
ATOM 1825 N N . ALA A 1 239 ? -7.836 -2.897 -1.933 1.00 97.88 239 ALA A N 1
ATOM 1826 C CA . ALA A 1 239 ? -7.780 -1.720 -1.082 1.00 97.88 239 ALA A CA 1
ATOM 1827 C C . ALA A 1 239 ? -9.092 -0.913 -1.084 1.00 97.88 239 ALA A C 1
ATOM 1829 O O . ALA A 1 239 ? -9.806 -0.816 -2.083 1.00 97.88 239 ALA A O 1
ATOM 1830 N N . ASP A 1 240 ? -9.389 -0.239 0.022 1.00 96.88 240 ASP A N 1
ATOM 1831 C CA . ASP A 1 240 ? -10.420 0.804 0.066 1.00 96.88 240 ASP A CA 1
ATOM 1832 C C . ASP A 1 240 ? -9.928 2.086 -0.606 1.00 96.88 240 ASP A C 1
ATOM 1834 O O . ASP A 1 240 ? -10.685 2.793 -1.273 1.00 96.88 240 ASP A O 1
ATOM 1838 N N . ALA A 1 241 ? -8.632 2.362 -0.485 1.00 96.44 241 ALA A N 1
ATOM 1839 C CA . ALA A 1 241 ? -7.983 3.485 -1.132 1.00 96.44 241 ALA A CA 1
ATOM 1840 C C . ALA A 1 241 ? -6.620 3.077 -1.694 1.00 96.44 241 ALA A C 1
ATOM 1842 O O . ALA A 1 241 ? -5.884 2.309 -1.083 1.00 96.44 241 ALA A O 1
ATOM 1843 N N . CYS A 1 242 ? -6.261 3.628 -2.849 1.00 97.31 242 CYS A N 1
ATOM 1844 C CA . CYS A 1 242 ? -4.913 3.538 -3.397 1.00 97.31 242 CYS A CA 1
ATOM 1845 C C . CYS A 1 242 ? -4.361 4.948 -3.608 1.00 97.31 242 CYS A C 1
ATOM 1847 O O . CYS A 1 242 ? -5.002 5.765 -4.272 1.00 97.31 242 CYS A O 1
ATOM 1849 N N . LEU A 1 243 ? -3.174 5.228 -3.072 1.00 97.25 243 LEU A N 1
ATOM 1850 C CA . LEU A 1 243 ? -2.500 6.517 -3.213 1.00 97.25 243 LEU A CA 1
ATOM 1851 C C . LEU A 1 243 ? -1.303 6.388 -4.150 1.00 97.25 243 LEU A C 1
ATOM 1853 O O . LEU A 1 243 ? -0.251 5.912 -3.738 1.00 97.25 243 LEU A O 1
ATOM 1857 N N . SER A 1 244 ? -1.433 6.853 -5.391 1.00 94.50 244 SER A N 1
ATOM 1858 C CA . SER A 1 244 ? -0.279 6.953 -6.287 1.00 94.50 244 SER A CA 1
ATOM 1859 C C . SER A 1 244 ? 0.661 8.061 -5.849 1.00 94.50 244 SER A C 1
ATOM 1861 O O . SER A 1 244 ? 0.239 9.204 -5.653 1.00 94.50 244 SER A O 1
ATOM 1863 N N . LEU A 1 245 ? 1.943 7.728 -5.772 1.00 93.25 245 LEU A N 1
ATOM 1864 C CA . LEU A 1 245 ? 3.006 8.650 -5.417 1.00 93.25 245 LEU A CA 1
ATOM 1865 C C . LEU A 1 245 ? 3.771 9.042 -6.676 1.00 93.25 245 LEU A C 1
ATOM 1867 O O . LEU A 1 245 ? 4.106 8.189 -7.489 1.00 93.25 245 LEU A O 1
ATOM 1871 N N . LEU A 1 246 ? 4.061 10.333 -6.837 1.00 89.12 246 LEU A N 1
ATOM 1872 C CA . LEU A 1 246 ? 4.826 10.928 -7.937 1.00 89.12 246 LEU A CA 1
ATOM 1873 C C . LEU A 1 246 ? 4.172 10.811 -9.328 1.00 89.12 246 LEU A C 1
ATOM 1875 O O . LEU A 1 246 ? 3.970 11.825 -9.999 1.00 89.12 246 LEU A O 1
ATOM 1879 N N . ARG A 1 247 ? 3.817 9.602 -9.778 1.00 87.50 247 ARG A N 1
ATOM 1880 C CA . ARG A 1 247 ? 3.150 9.326 -11.056 1.00 87.50 247 ARG A CA 1
ATOM 1881 C C . ARG A 1 247 ? 2.188 8.136 -10.958 1.00 87.50 247 ARG A C 1
ATOM 1883 O O . ARG A 1 247 ? 2.637 7.041 -10.643 1.00 87.50 247 ARG A O 1
ATOM 1890 N N . PRO A 1 248 ? 0.907 8.285 -11.348 1.00 89.94 248 PRO A N 1
ATOM 1891 C CA . PRO A 1 248 ? -0.012 7.155 -11.413 1.00 89.94 248 PRO A CA 1
ATOM 1892 C C . PRO A 1 248 ? 0.409 6.149 -12.485 1.00 89.94 248 PRO A C 1
ATOM 1894 O O . PRO A 1 248 ? 0.666 6.504 -13.641 1.00 89.94 248 PRO A O 1
ATOM 1897 N N . LEU A 1 249 ? 0.450 4.873 -12.116 1.00 90.25 249 LEU A N 1
ATOM 1898 C CA . LEU A 1 249 ? 0.794 3.794 -13.033 1.00 90.25 249 LEU A CA 1
ATOM 1899 C C . LEU A 1 249 ? -0.38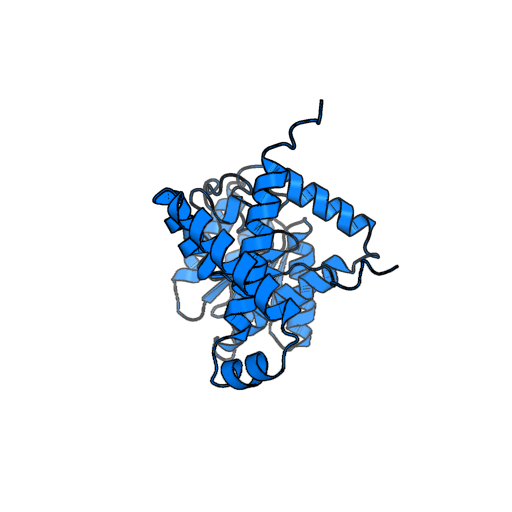7 3.406 -13.916 1.00 90.25 249 LEU A C 1
ATOM 1901 O O . LEU A 1 249 ? -1.522 3.308 -13.458 1.00 90.25 249 LEU A O 1
ATOM 1905 N N . ARG A 1 250 ? -0.125 3.107 -15.193 1.00 90.25 250 ARG A N 1
ATOM 1906 C CA . ARG A 1 250 ? -1.168 2.641 -16.127 1.00 90.25 250 ARG A CA 1
ATOM 1907 C C . ARG A 1 250 ? -1.835 1.345 -15.668 1.00 90.25 250 ARG A C 1
ATOM 1909 O O . ARG A 1 250 ? -3.019 1.142 -15.931 1.00 90.25 250 ARG A O 1
ATOM 1916 N N . GLY A 1 251 ? -1.102 0.498 -14.946 1.00 89.88 251 GLY A N 1
ATOM 1917 C CA . GLY A 1 251 ? -1.624 -0.731 -14.361 1.00 89.88 251 GLY A CA 1
ATOM 1918 C C . GLY A 1 251 ? -2.714 -0.505 -13.319 1.00 89.88 251 GLY A C 1
ATOM 1919 O O . GLY A 1 251 ? -3.461 -1.429 -13.057 1.00 89.88 251 GLY A O 1
ATOM 1920 N N . LEU A 1 252 ? -2.877 0.702 -12.768 1.00 90.50 252 LEU A N 1
ATOM 1921 C CA . LEU A 1 252 ? -3.985 1.004 -11.855 1.00 90.50 252 LEU A CA 1
ATOM 1922 C C . LEU A 1 252 ? -5.327 1.162 -12.566 1.00 90.50 252 LEU A C 1
ATOM 1924 O O . LEU A 1 252 ? -6.364 0.999 -11.938 1.00 90.50 252 LEU A O 1
ATOM 1928 N N . PHE A 1 253 ? -5.321 1.478 -13.859 1.00 90.06 253 PHE A N 1
ATOM 1929 C CA . PHE A 1 253 ? -6.522 1.883 -14.601 1.00 90.06 253 PHE A CA 1
ATOM 1930 C C . PHE A 1 253 ? -6.830 0.963 -15.783 1.00 90.06 253 PHE A C 1
ATOM 1932 O O . PHE A 1 253 ? -7.653 1.286 -16.636 1.00 90.06 253 PHE A O 1
ATOM 1939 N N . THR A 1 254 ? -6.147 -0.175 -15.860 1.00 84.06 254 THR A N 1
ATOM 1940 C CA . THR A 1 254 ? -6.271 -1.148 -16.946 1.00 84.06 254 THR A CA 1
ATOM 1941 C C . THR A 1 254 ? -6.538 -2.542 -16.386 1.00 84.06 254 THR A C 1
ATOM 1943 O O . THR A 1 254 ? -6.392 -2.784 -15.189 1.00 84.06 254 THR A O 1
ATOM 1946 N N . GLY A 1 255 ? -6.964 -3.471 -17.242 1.00 89.75 255 GLY A N 1
ATOM 1947 C CA . GLY A 1 255 ? -7.156 -4.868 -16.856 1.00 89.75 255 GLY A CA 1
ATOM 1948 C C . GLY A 1 255 ? -8.161 -5.053 -15.713 1.00 89.75 255 GLY A C 1
ATOM 1949 O O . GLY A 1 255 ? -9.297 -4.595 -15.788 1.00 89.75 255 GLY A O 1
ATOM 1950 N N . GLN A 1 256 ? -7.730 -5.756 -14.668 1.00 89.94 256 GLN A N 1
ATOM 1951 C CA . GLN A 1 256 ? -8.517 -6.113 -13.482 1.00 89.94 256 GLN A CA 1
ATOM 1952 C C . GLN A 1 256 ? -8.424 -5.064 -12.364 1.00 89.94 256 GLN A C 1
ATOM 1954 O O . GLN A 1 256 ? -9.118 -5.172 -11.358 1.00 89.94 256 GLN A O 1
ATOM 1959 N N . ALA A 1 257 ? -7.596 -4.032 -12.531 1.00 89.00 257 ALA A N 1
ATOM 1960 C CA . ALA A 1 257 ? -7.216 -3.106 -11.472 1.00 89.00 257 ALA A CA 1
ATOM 1961 C C . ALA A 1 257 ? -8.388 -2.422 -10.764 1.00 89.00 257 ALA A C 1
ATOM 1963 O O . ALA A 1 257 ? -8.318 -2.192 -9.561 1.00 89.00 257 ALA A O 1
ATOM 1964 N N . ARG A 1 258 ? -9.491 -2.154 -11.478 1.00 87.19 258 ARG A N 1
ATOM 1965 C CA . ARG A 1 258 ? -10.686 -1.520 -10.902 1.00 87.19 258 ARG A CA 1
ATOM 1966 C C . ARG A 1 258 ? -11.281 -2.307 -9.728 1.00 87.19 258 ARG A C 1
ATOM 1968 O O . ARG A 1 258 ? -11.931 -1.693 -8.887 1.00 87.19 258 ARG A O 1
ATOM 1975 N N . ALA A 1 259 ? -11.074 -3.624 -9.676 1.00 89.88 259 ALA A N 1
ATOM 1976 C CA . ALA A 1 259 ? -11.533 -4.478 -8.582 1.00 89.88 259 ALA A CA 1
ATOM 1977 C C . ALA A 1 259 ? -10.624 -4.423 -7.338 1.00 89.88 259 ALA A C 1
ATOM 1979 O O . ALA A 1 259 ? -11.027 -4.886 -6.280 1.00 89.88 259 ALA A O 1
ATOM 1980 N N . HIS A 1 260 ? -9.424 -3.843 -7.448 1.00 94.62 260 HIS A N 1
ATOM 1981 C CA . HIS A 1 260 ? -8.391 -3.875 -6.406 1.00 94.62 260 HIS A CA 1
ATOM 1982 C C . HIS A 1 260 ? -8.229 -2.558 -5.640 1.00 94.62 260 HIS A C 1
ATOM 1984 O O . HIS A 1 260 ? -7.389 -2.457 -4.750 1.00 94.62 260 HIS A O 1
ATOM 1990 N N . TRP A 1 261 ? -9.029 -1.544 -5.965 1.00 94.12 261 TRP A N 1
ATOM 1991 C CA . TRP A 1 261 ? -9.136 -0.320 -5.179 1.00 94.12 261 TRP A CA 1
ATOM 1992 C C . TRP A 1 261 ? -10.542 0.279 -5.312 1.00 94.12 261 TRP A C 1
ATOM 1994 O O . TRP A 1 261 ? -11.118 0.293 -6.403 1.00 94.12 261 TRP A O 1
ATOM 2004 N N . ALA A 1 262 ? -11.124 0.783 -4.219 1.00 90.25 262 ALA A N 1
ATOM 2005 C CA . ALA A 1 262 ? -12.429 1.452 -4.272 1.00 90.25 262 ALA A CA 1
ATOM 2006 C C . ALA A 1 262 ? -12.302 2.928 -4.685 1.00 90.25 262 ALA A C 1
ATOM 2008 O O . ALA A 1 262 ? -13.030 3.369 -5.581 1.00 90.25 262 ALA A O 1
ATOM 2009 N N . SER A 1 263 ? -11.330 3.636 -4.101 1.00 91.94 263 SER A N 1
ATOM 2010 C CA . SER A 1 263 ? -10.986 5.033 -4.395 1.00 91.94 263 SER A CA 1
ATOM 2011 C C . SER A 1 263 ? -9.513 5.178 -4.788 1.00 91.94 263 SER A C 1
ATOM 2013 O O . SER A 1 263 ? -8.648 4.483 -4.257 1.00 91.94 263 SER A O 1
ATOM 2015 N N . HIS A 1 264 ? -9.211 6.107 -5.698 1.00 92.75 264 HIS A N 1
ATOM 2016 C CA . HIS A 1 264 ? -7.840 6.438 -6.104 1.00 92.75 264 HIS A CA 1
ATOM 2017 C C . HIS A 1 264 ? -7.513 7.892 -5.760 1.00 92.75 264 HIS A C 1
ATOM 2019 O O . HIS A 1 264 ? -8.332 8.785 -5.973 1.00 92.75 264 HIS A O 1
ATOM 2025 N N . TYR A 1 265 ? -6.311 8.104 -5.233 1.00 92.12 265 TYR A N 1
ATOM 2026 C CA . TYR A 1 265 ? -5.749 9.404 -4.892 1.00 92.12 265 TYR A CA 1
ATOM 2027 C C . TYR A 1 265 ? -4.374 9.554 -5.541 1.00 92.12 265 TYR A C 1
ATOM 2029 O O . TYR A 1 265 ? -3.666 8.574 -5.781 1.00 92.12 265 TYR A O 1
ATOM 2037 N N . PHE A 1 266 ? -3.963 10.795 -5.788 1.00 90.94 266 PHE A N 1
ATOM 2038 C CA . PHE A 1 266 ? -2.669 11.104 -6.383 1.00 90.94 266 PHE A CA 1
ATOM 2039 C C . PHE A 1 266 ? -1.931 12.170 -5.571 1.00 90.94 266 PHE A C 1
ATOM 2041 O O . PHE A 1 266 ? -2.471 13.244 -5.312 1.00 90.94 266 PHE A O 1
ATOM 2048 N N . ALA A 1 267 ? -0.681 11.883 -5.209 1.00 90.06 267 ALA A N 1
ATOM 2049 C CA . ALA A 1 267 ? 0.239 12.836 -4.607 1.00 90.06 267 ALA A CA 1
ATOM 2050 C C . ALA A 1 267 ? 1.436 13.066 -5.550 1.00 90.06 267 ALA A C 1
ATOM 2052 O O . ALA A 1 267 ? 2.227 12.146 -5.752 1.00 90.06 267 ALA A O 1
ATOM 2053 N N . PRO A 1 268 ? 1.622 14.274 -6.115 1.00 84.31 268 PRO A N 1
ATOM 2054 C CA . PRO A 1 268 ? 2.699 14.542 -7.070 1.00 84.31 268 PRO A CA 1
ATOM 2055 C C . PRO A 1 268 ? 4.095 14.596 -6.435 1.00 84.31 268 PRO A C 1
ATOM 2057 O O . PRO A 1 268 ? 5.076 14.469 -7.153 1.00 84.31 268 PRO A O 1
ATOM 2060 N N . LEU A 1 269 ? 4.201 14.784 -5.114 1.00 84.12 269 LEU A N 1
ATOM 2061 C CA . LEU A 1 269 ? 5.439 14.838 -4.306 1.00 84.12 269 LEU A CA 1
ATOM 2062 C C . LEU A 1 269 ? 6.467 15.928 -4.653 1.00 84.12 269 LEU A C 1
ATOM 2064 O O . LEU A 1 269 ? 7.375 16.179 -3.863 1.00 84.12 269 LEU A O 1
ATOM 2068 N N . ILE A 1 270 ? 6.317 16.610 -5.782 1.00 76.88 270 ILE A N 1
ATOM 2069 C CA . ILE A 1 270 ? 7.121 17.764 -6.180 1.00 76.88 270 ILE A CA 1
ATOM 2070 C C . ILE A 1 270 ? 6.353 19.062 -5.912 1.00 76.88 270 ILE A C 1
ATOM 2072 O O . ILE A 1 270 ? 5.176 19.185 -6.256 1.00 76.88 270 ILE A O 1
ATOM 2076 N N . SER A 1 271 ? 7.020 20.039 -5.290 1.00 53.03 271 SER A N 1
ATOM 2077 C CA . SER A 1 271 ? 6.471 21.391 -5.153 1.00 53.03 271 SER A CA 1
ATOM 2078 C C . SER A 1 271 ? 6.505 22.095 -6.519 1.00 53.03 271 SER A C 1
ATOM 2080 O O . SER A 1 271 ? 7.528 22.007 -7.203 1.00 53.03 271 SER A O 1
ATOM 2082 N N . PRO A 1 272 ? 5.460 22.846 -6.918 1.00 40.81 272 PRO A N 1
ATOM 2083 C CA . PRO A 1 272 ? 5.472 23.655 -8.142 1.00 40.81 272 PRO A CA 1
ATOM 2084 C C . PRO A 1 272 ? 6.636 24.659 -8.230 1.00 40.81 272 PRO A C 1
ATOM 2086 O O . PRO A 1 272 ? 6.968 25.114 -9.318 1.00 40.81 272 PRO A O 1
ATOM 2089 N N . SER A 1 273 ? 7.266 24.996 -7.101 1.00 34.91 273 SER A N 1
ATOM 2090 C CA . SER A 1 273 ? 8.326 26.004 -6.992 1.00 34.91 273 SER A CA 1
ATOM 2091 C C . SER A 1 273 ? 9.730 25.533 -7.403 1.00 34.91 273 SER A C 1
ATOM 2093 O O . SER A 1 273 ? 10.662 26.327 -7.369 1.00 34.91 273 SER A O 1
ATOM 2095 N N . ALA A 1 274 ? 9.926 24.265 -7.781 1.00 35.31 274 ALA A N 1
ATOM 2096 C CA . ALA A 1 274 ? 11.261 23.727 -8.088 1.00 35.31 274 ALA A CA 1
ATOM 2097 C C . ALA A 1 274 ? 11.801 24.091 -9.494 1.00 35.31 274 ALA A C 1
ATOM 2099 O O . ALA A 1 274 ? 12.864 23.613 -9.881 1.00 35.31 274 ALA A O 1
ATOM 2100 N N . HIS A 1 275 ? 11.081 24.913 -10.268 1.00 32.47 275 HIS A N 1
ATOM 2101 C CA . HIS A 1 275 ? 11.439 25.286 -11.646 1.00 32.47 275 HIS A CA 1
ATOM 2102 C C . HIS A 1 275 ? 11.771 26.779 -11.848 1.00 32.47 275 HIS A C 1
ATOM 2104 O O . HIS A 1 275 ? 11.911 27.202 -12.992 1.00 32.47 275 HIS A O 1
ATOM 2110 N N . GLU A 1 276 ? 11.915 27.577 -10.784 1.00 26.42 276 GLU A N 1
ATOM 2111 C CA . GLU A 1 276 ? 12.183 29.031 -10.878 1.00 26.42 276 GLU A CA 1
ATOM 2112 C C . GLU A 1 276 ? 13.608 29.457 -10.468 1.00 26.42 276 GLU A C 1
ATOM 2114 O O . GLU A 1 276 ? 13.808 30.536 -9.907 1.00 26.42 276 GLU A O 1
ATOM 2119 N N . HIS A 1 277 ? 14.622 28.650 -10.782 1.00 28.47 277 HIS A N 1
ATOM 2120 C CA . HIS A 1 277 ? 16.025 29.064 -10.652 1.00 28.47 277 HIS A CA 1
ATOM 2121 C C . HIS A 1 277 ? 16.781 28.913 -11.968 1.00 28.47 277 HIS A C 1
ATOM 2123 O O . HIS A 1 277 ? 16.702 27.819 -12.570 1.00 28.47 277 HIS A O 1
#

Radius of gyration: 23.14 Å; chains: 1; bounding box: 43×65×68 Å

Foldseek 3Di:
DDDPDDPVVVVVVVVVLVVVVLVVVVVPPDPCPVVVVVPDDPVVVVVVVVSVVVVVVVVVPDDPVVVVVVVVVSVDPDPADADALVVLVVVVVVVCVLDPPCLLLLLLLVVLLVVLVVLQVPWDPPAAEEEEAAPDSLNSSSVSNQVVNVVVVGHYDYQYYDDLVSLVCLVVRQTLAGEYEDSRDASPDDAADDPSVQVSLVVLQVSQPPDPRYFYEYEQAFAQADQAALQGRVHTAQGQEYERRLGRGNSCVHDPNCRRYNYYHYDNSDDPPSPDD